Protein AF-A0A7S2E0B5-F1 (afdb_monomer)

Foldseek 3Di:
DDDDDDDPPPPVVVVVVLVVLVVVLVPDDPPDDDDDDDDDDDDDDDDDDDDDDDDPDPDPVVLVVLQVLLVVLVVVLVVVLVVCVVVVPAQLPDDPVVLVVNVVSVVSNLVRPAAPDWLLGCVQLQEQWKWKFSYKSDNSVQVSDPVQWTWMWGHHNDAQKIWTKTAGDPPPQQWGIKTFIWGWDADNDPPQRNKIKTAGAFIATGGNNDGRHGDVVCPVSHRDIDIWRFRHDDSFKTKTWDAGPVRDIMIIIIGIDDPVVPPPVD

Sequence (266 aa):
MYNHRHNHHHHHRSFLRSLLSISLSIYLPMITIQTASSFTLPAAPPPIPTLLHASKKPSSSSQTSKIQKGQFELQELRAQLQTMKTKSISSRYLSPEKRTELSTYLANLVSQFPSPISPGKIGPYIKGHSWRLAFSTEEATLGDLPAEATVWVRVEEEGDGLDYVLKFSKKVWGLQELVAKCTYMLDTGPVNPGLVTFLYQNIKTNMFGLKNLPVGFFGLLKNRANYIETIWFDGQLWIDRGYNLEGVEYYNVYWMEEENDVDWRK

Solvent-accessible surface area (backbone atoms only — not comparable to full-atom values): 15492 Å² total; per-residue (Å²): 138,82,87,82,82,81,86,78,74,68,64,68,60,54,52,54,51,52,53,48,47,45,60,54,70,67,63,72,77,88,79,78,84,79,80,84,78,89,82,85,81,81,86,80,83,85,89,81,90,79,80,91,80,79,94,70,74,84,71,73,66,67,60,56,53,38,49,53,50,20,52,50,29,50,50,52,47,48,54,52,53,51,49,28,58,78,68,70,51,57,60,83,78,49,51,72,67,58,49,51,51,53,47,49,30,49,53,47,23,68,75,53,31,78,42,83,39,54,43,44,61,43,66,82,65,46,40,60,35,33,31,34,61,59,40,56,69,45,62,62,85,51,66,68,48,62,94,59,53,43,50,34,39,35,31,36,68,66,84,48,41,30,34,48,30,43,35,39,43,88,82,50,85,49,41,44,34,40,36,35,38,24,40,50,47,73,35,60,50,94,84,54,42,13,32,34,39,36,35,31,66,47,47,31,29,28,43,77,88,45,69,72,42,74,49,78,86,50,62,80,48,42,76,40,74,47,77,40,37,36,71,36,30,69,79,49,47,40,31,35,42,47,62,51,100,85,64,50,77,34,41,41,33,28,36,62,46,66,81,84,78,69,72,74,85,112

Nearest PDB structures (foldseek):
  4bqu-assembly2_B  TM=5.203E-01  e=1.081E-03  Rhipicephalus appendiculatus
  5kev-assembly1_B  TM=5.163E-01  e=2.382E-02  Vibrio parahaemolyticus RIMD 2210633
  9izl-assembly2_B  TM=2.008E-01  e=7.840E-01  Homo sapiens

Radius of gyration: 23.81 Å; Cα contacts (8 Å, |Δi|>4): 396; chains: 1; bounding box: 58×76×70 Å

Organism: NCBI:txid374047

pLDDT: mean 76.22, std 22.49, range [29.41, 97.62]

Secondary structure (DSSP, 8-state):
---------SHHHHHHHHHHHHHHHT----------PPPPPPPPPPPPP----------THHHHHHHHHHHHHHHHHHHHHHHHHHTT--GGGS-HHHHHHHHHHHHHHHHHS--SS-GGG-HHHHTT-EEEEEEES-SHHHHTS-TT-EEEEEE-SSTTEEEEEEE--TTSTTEEEEEEEEEEEE--SSSSTTEEEEEEEEEEEEETTEEEEE-GGGGGGTT-EEEEEEEEE-SSEEEEEEE-TT--EEEEEEEEE-GGG--TT-

Structure (mmCIF, N/CA/C/O backbone):
data_AF-A0A7S2E0B5-F1
#
_entry.id   AF-A0A7S2E0B5-F1
#
loop_
_atom_site.group_PDB
_atom_site.id
_atom_site.type_symbol
_atom_site.label_atom_id
_atom_site.label_alt_id
_atom_site.label_comp_id
_atom_site.label_asym_id
_atom_site.label_entity_id
_atom_site.label_seq_id
_atom_site.pdbx_PDB_ins_code
_atom_site.Cartn_x
_atom_site.Cartn_y
_atom_site.Cartn_z
_atom_site.occupancy
_atom_site.B_iso_or_equiv
_atom_site.auth_seq_id
_atom_site.auth_comp_id
_atom_site.auth_asym_id
_atom_site.auth_atom_id
_atom_site.pdbx_PDB_model_num
ATOM 1 N N . MET A 1 1 ? -42.828 -29.823 -34.684 1.00 40.25 1 MET A N 1
ATOM 2 C CA . MET A 1 1 ? -41.357 -29.656 -34.660 1.00 40.25 1 MET A CA 1
ATOM 3 C C . MET A 1 1 ? -41.046 -28.180 -34.448 1.00 40.25 1 MET A C 1
ATOM 5 O O . MET A 1 1 ? -41.095 -27.420 -35.403 1.00 40.25 1 MET A O 1
ATOM 9 N N . TYR A 1 2 ? -40.820 -27.755 -33.201 1.00 35.34 2 TYR A N 1
ATOM 10 C CA . TYR A 1 2 ? -40.442 -26.374 -32.873 1.00 35.34 2 TYR A CA 1
ATOM 11 C C . TYR A 1 2 ? -38.950 -26.333 -32.539 1.00 35.34 2 TYR A C 1
ATOM 13 O O . TYR A 1 2 ? -38.501 -26.980 -31.598 1.00 35.34 2 TYR A O 1
ATOM 21 N N . ASN A 1 3 ? -38.190 -25.599 -33.350 1.00 36.72 3 ASN A N 1
ATOM 22 C CA . ASN A 1 3 ? -36.755 -25.401 -33.182 1.00 36.72 3 ASN A CA 1
ATOM 23 C C . ASN A 1 3 ? -36.511 -24.343 -32.096 1.00 36.72 3 ASN A C 1
ATOM 25 O O . ASN A 1 3 ? -36.830 -23.169 -32.283 1.00 36.72 3 ASN A O 1
ATOM 29 N N . HIS A 1 4 ? -35.937 -24.754 -30.968 1.00 36.72 4 HIS A N 1
ATOM 30 C CA . HIS A 1 4 ? -35.504 -23.862 -29.894 1.00 36.72 4 HIS A CA 1
ATOM 31 C C . HIS A 1 4 ? -34.029 -23.493 -30.122 1.00 36.72 4 HIS A C 1
ATOM 33 O O . HIS A 1 4 ? -33.126 -24.258 -29.792 1.00 36.72 4 HIS A O 1
ATOM 39 N N . ARG A 1 5 ? -33.764 -22.324 -30.722 1.00 38.50 5 ARG A N 1
ATOM 40 C CA . ARG A 1 5 ? -32.415 -21.733 -30.759 1.00 38.50 5 ARG A CA 1
ATOM 41 C C . ARG A 1 5 ? -32.200 -20.919 -29.485 1.00 38.50 5 ARG A C 1
ATOM 43 O O . ARG A 1 5 ? -32.844 -19.895 -29.284 1.00 38.50 5 ARG A O 1
ATOM 50 N N . HIS A 1 6 ? -31.309 -21.405 -28.626 1.00 40.91 6 HIS A N 1
ATOM 51 C CA . HIS A 1 6 ? -30.901 -20.746 -27.390 1.00 40.91 6 HIS A CA 1
ATOM 52 C C . HIS A 1 6 ? -30.020 -19.516 -27.647 1.00 40.91 6 HIS A C 1
ATOM 54 O O . HIS A 1 6 ? -29.073 -19.535 -28.432 1.00 40.91 6 HIS A O 1
ATOM 60 N N . ASN A 1 7 ? -30.359 -18.446 -26.931 1.00 41.97 7 ASN A N 1
ATOM 61 C CA . ASN A 1 7 ? -29.737 -17.131 -26.951 1.00 41.97 7 ASN A CA 1
ATOM 62 C C . ASN A 1 7 ? -28.467 -17.137 -26.073 1.00 41.97 7 ASN A C 1
ATOM 64 O O . ASN A 1 7 ? -28.537 -16.873 -24.877 1.00 41.97 7 ASN A O 1
ATOM 68 N N . HIS A 1 8 ? -27.293 -17.426 -26.644 1.00 42.69 8 HIS A N 1
ATOM 69 C CA . HIS A 1 8 ? -26.013 -17.400 -25.907 1.00 42.69 8 HIS A CA 1
ATOM 70 C C . HIS A 1 8 ? -25.261 -16.054 -25.967 1.00 42.69 8 HIS A C 1
ATOM 72 O O . HIS A 1 8 ? -24.165 -15.929 -25.423 1.00 42.69 8 HIS A O 1
ATOM 78 N N . HIS A 1 9 ? -25.831 -15.011 -26.577 1.00 43.50 9 HIS A N 1
ATOM 79 C CA . HIS A 1 9 ? -25.098 -13.763 -26.840 1.00 43.50 9 HIS A CA 1
ATOM 80 C C . HIS A 1 9 ? -25.151 -12.684 -25.745 1.00 43.50 9 HIS A C 1
ATOM 82 O O . HIS A 1 9 ? -24.468 -11.666 -25.875 1.00 43.50 9 HIS A O 1
ATOM 88 N N . HIS A 1 10 ? -25.880 -12.885 -24.642 1.00 39.00 10 HIS A N 1
ATOM 89 C CA . HIS A 1 10 ? -26.028 -11.833 -23.625 1.00 39.00 10 HIS A CA 1
ATOM 90 C C . HIS A 1 10 ? -24.913 -11.769 -22.564 1.00 39.00 10 HIS A C 1
ATOM 92 O O . HIS A 1 10 ? -24.645 -10.683 -22.050 1.00 39.00 10 HIS A O 1
ATOM 98 N N . HIS A 1 11 ? -24.180 -12.853 -22.286 1.00 41.38 11 HIS A N 1
ATOM 99 C CA . HIS A 1 11 ? -23.180 -12.855 -21.202 1.00 41.38 11 HIS A CA 1
ATOM 100 C C . HIS A 1 11 ? -21.833 -12.206 -21.575 1.00 41.38 11 HIS A C 1
ATOM 102 O O . HIS A 1 11 ? -21.199 -11.568 -20.736 1.00 41.38 11 HIS A O 1
ATOM 108 N N . HIS A 1 12 ? -21.428 -12.258 -22.847 1.00 36.03 12 HIS A N 1
ATOM 109 C CA . HIS A 1 12 ? -20.137 -11.714 -23.296 1.00 36.03 12 HIS A CA 1
ATOM 110 C C . HIS A 1 12 ? -20.085 -10.170 -23.282 1.00 36.03 12 HIS A C 1
ATOM 112 O O . HIS A 1 12 ? -19.020 -9.572 -23.123 1.00 36.03 12 HIS A O 1
ATOM 118 N N . ARG A 1 13 ? -21.239 -9.497 -23.417 1.00 35.09 13 ARG A N 1
ATOM 119 C CA . ARG A 1 13 ? -21.330 -8.023 -23.382 1.00 35.09 13 ARG A CA 1
ATOM 120 C C . ARG A 1 13 ? -21.254 -7.452 -21.962 1.00 35.09 13 ARG A C 1
ATOM 122 O O . ARG A 1 13 ? -20.764 -6.340 -21.792 1.00 35.09 13 ARG A O 1
ATOM 129 N N . SER A 1 14 ? -21.685 -8.211 -20.953 1.00 39.84 14 SER A N 1
ATOM 130 C CA . SER A 1 14 ? -21.567 -7.824 -19.538 1.00 39.84 14 SER A CA 1
ATOM 131 C C . SER A 1 14 ? -20.117 -7.892 -19.046 1.00 39.84 14 SER A C 1
ATOM 133 O O . SER A 1 14 ? -19.670 -7.020 -18.306 1.00 39.84 14 SER A O 1
ATOM 135 N N . PHE A 1 15 ? -19.363 -8.892 -19.510 1.00 39.38 15 PHE A N 1
ATOM 136 C CA . PHE A 1 15 ? -17.955 -9.101 -19.165 1.00 39.38 15 PHE A CA 1
ATOM 137 C C . PHE A 1 15 ? -17.048 -7.962 -19.656 1.00 39.38 15 PHE A C 1
ATOM 139 O O . PHE A 1 15 ? -16.265 -7.413 -18.883 1.00 39.38 15 PHE A O 1
ATOM 146 N N . LEU A 1 16 ? -17.217 -7.533 -20.913 1.00 37.78 16 LEU A N 1
ATOM 147 C CA . LEU A 1 16 ? -16.468 -6.395 -21.456 1.00 37.78 16 LEU A CA 1
ATOM 148 C C . LEU A 1 16 ? -16.802 -5.088 -20.732 1.00 37.78 16 LEU A C 1
ATOM 150 O O . LEU A 1 16 ? -15.906 -4.282 -20.528 1.00 37.78 16 LEU A O 1
ATOM 154 N N . ARG A 1 17 ? -18.052 -4.893 -20.288 1.00 37.12 17 ARG A N 1
ATOM 155 C CA . ARG A 1 17 ? -18.446 -3.716 -19.497 1.00 37.12 17 ARG A CA 1
ATOM 156 C C . ARG A 1 17 ? -17.826 -3.704 -18.099 1.00 37.12 17 ARG A C 1
ATOM 158 O O . ARG A 1 17 ? -17.415 -2.643 -17.655 1.00 37.12 17 ARG A O 1
ATOM 165 N N . SER A 1 18 ? -17.707 -4.855 -17.435 1.00 38.31 18 SER A N 1
ATOM 166 C CA . SER A 1 18 ? -17.051 -4.951 -16.122 1.00 38.31 18 SER A CA 1
ATOM 167 C C . SER A 1 18 ? -15.535 -4.737 -16.218 1.00 38.31 18 SER A C 1
ATOM 169 O O . SER A 1 18 ? -14.982 -3.986 -15.423 1.00 38.31 18 SER A O 1
ATOM 171 N N . LEU A 1 19 ? -14.872 -5.286 -17.244 1.00 36.59 19 LEU A N 1
ATOM 1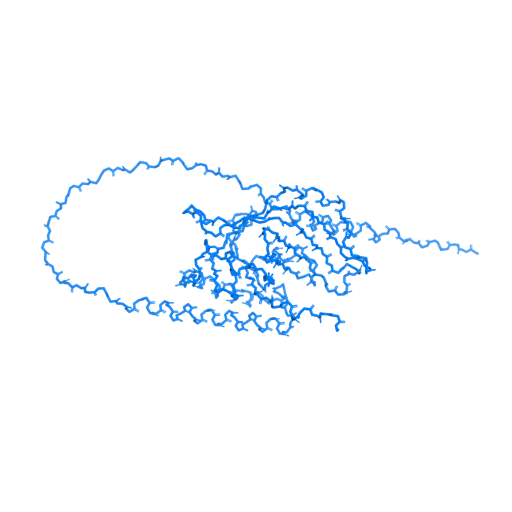72 C CA . LEU A 1 19 ? -13.452 -5.007 -17.502 1.00 36.59 19 LEU A CA 1
ATOM 173 C C . LEU A 1 19 ? -13.204 -3.556 -17.939 1.00 36.59 19 LEU A C 1
ATOM 175 O O . LEU A 1 19 ? -12.227 -2.961 -17.501 1.00 36.59 19 LEU A O 1
ATOM 179 N N . LEU A 1 20 ? -14.098 -2.966 -18.742 1.00 36.38 20 LEU A N 1
ATOM 180 C CA . LEU A 1 20 ? -14.063 -1.538 -19.076 1.00 36.38 20 LEU A CA 1
ATOM 181 C C . LEU A 1 20 ? -14.294 -0.660 -17.846 1.00 36.38 20 LEU A C 1
ATOM 183 O O . LEU A 1 20 ? -13.651 0.374 -17.752 1.00 36.38 20 LEU A O 1
ATOM 187 N N . SER A 1 21 ? -15.145 -1.071 -16.901 1.00 34.66 21 SER A N 1
ATOM 188 C CA . SER A 1 21 ? -15.325 -0.377 -15.619 1.00 34.66 21 SER A CA 1
ATOM 189 C C . SER A 1 21 ? -14.057 -0.444 -14.772 1.00 34.66 21 SER A C 1
ATOM 191 O O . SER A 1 21 ? -13.637 0.578 -14.260 1.00 34.66 21 SER A O 1
ATOM 193 N N . ILE A 1 22 ? -13.382 -1.598 -14.704 1.00 38.03 22 ILE A N 1
ATOM 194 C CA . ILE A 1 22 ? -12.093 -1.728 -14.001 1.00 38.03 22 ILE A CA 1
ATOM 195 C C . ILE A 1 22 ? -11.003 -0.892 -14.701 1.00 38.03 22 ILE A C 1
ATOM 197 O O . ILE A 1 22 ? -10.204 -0.247 -14.033 1.00 38.03 22 ILE A O 1
ATOM 201 N N . SER A 1 23 ? -10.983 -0.827 -16.040 1.00 33.53 23 SER A N 1
ATOM 202 C CA . SER A 1 23 ? -10.084 0.074 -16.782 1.00 33.53 23 SER A CA 1
ATOM 203 C C . SER A 1 23 ? -10.444 1.561 -16.638 1.00 33.53 23 SER A C 1
ATOM 205 O O . SER A 1 23 ? -9.537 2.389 -16.696 1.00 33.53 23 SER A O 1
ATOM 207 N N . LEU A 1 24 ? -11.724 1.914 -16.455 1.00 32.16 24 LEU A N 1
ATOM 208 C CA . LEU A 1 24 ? -12.175 3.287 -16.193 1.00 32.16 24 LEU A CA 1
ATOM 209 C C . LEU A 1 24 ? -11.959 3.705 -14.733 1.00 32.16 24 LEU A C 1
ATOM 211 O O . LEU A 1 24 ? -11.687 4.869 -14.497 1.00 32.16 24 LEU A O 1
ATOM 215 N N . SER A 1 25 ? -12.002 2.794 -13.765 1.00 36.66 25 SER A N 1
ATOM 216 C CA . SER A 1 25 ? -11.693 3.100 -12.359 1.00 36.66 25 SER A CA 1
ATOM 217 C C . SER A 1 25 ? -10.188 3.227 -12.092 1.00 36.66 25 SER A C 1
ATOM 219 O O . SER A 1 25 ? -9.780 3.845 -11.118 1.00 36.66 25 SER A O 1
ATOM 221 N N . ILE A 1 26 ? -9.338 2.715 -12.995 1.00 37.84 26 ILE A N 1
ATOM 222 C CA . ILE A 1 26 ? -7.887 2.994 -13.008 1.00 37.84 26 ILE A CA 1
ATOM 223 C C . ILE A 1 26 ? -7.578 4.354 -13.687 1.00 37.84 26 ILE A C 1
ATOM 225 O O . ILE A 1 26 ? -6.427 4.795 -13.710 1.00 37.84 26 ILE A O 1
ATOM 229 N N . TYR A 1 27 ? -8.581 5.085 -14.202 1.00 32.62 27 TYR A N 1
ATOM 230 C CA . TYR A 1 27 ? -8.420 6.515 -14.498 1.00 32.62 27 TYR A CA 1
ATOM 231 C C . TYR A 1 27 ? -8.422 7.322 -13.188 1.00 32.62 27 TYR A C 1
ATOM 233 O O . TYR A 1 27 ? -9.418 7.922 -12.799 1.00 32.62 27 TYR A O 1
ATOM 241 N N . LEU A 1 28 ? -7.265 7.362 -12.531 1.00 37.84 28 LEU A N 1
ATOM 242 C CA . LEU A 1 28 ? -6.902 8.419 -11.585 1.00 37.84 28 LEU A CA 1
ATOM 243 C C . LEU A 1 28 ? -6.310 9.629 -12.348 1.00 37.84 28 LEU A C 1
ATOM 245 O O . LEU A 1 28 ? -5.912 9.503 -13.514 1.00 37.84 28 LEU A O 1
ATOM 249 N N . PRO A 1 29 ? -6.347 10.825 -11.740 1.00 37.34 29 PRO A N 1
ATOM 250 C CA . PRO A 1 29 ? -6.631 12.092 -12.385 1.00 37.34 29 PRO A CA 1
ATOM 251 C C . PRO A 1 29 ? -5.355 12.844 -12.765 1.00 37.34 29 PRO A C 1
ATOM 253 O O . PRO A 1 29 ? -4.283 12.651 -12.194 1.00 37.34 29 PRO A O 1
ATOM 256 N N . MET A 1 30 ? -5.491 13.769 -13.715 1.00 29.41 30 MET A N 1
ATOM 257 C CA . MET A 1 30 ? -4.523 14.847 -13.898 1.00 29.41 30 MET A CA 1
ATOM 258 C C . MET A 1 30 ? -4.432 15.672 -12.608 1.00 29.41 30 MET A C 1
ATOM 260 O O . MET A 1 30 ? -5.313 16.484 -12.328 1.00 29.41 30 MET A O 1
ATOM 264 N N . ILE A 1 31 ? -3.346 15.514 -11.853 1.00 34.75 31 ILE A N 1
ATOM 265 C CA . ILE A 1 31 ? -2.951 16.506 -10.853 1.00 34.75 31 ILE A CA 1
ATOM 266 C C . ILE A 1 31 ? -2.300 17.661 -11.614 1.00 34.75 31 ILE A C 1
ATOM 268 O O . ILE A 1 31 ? -1.196 17.548 -12.146 1.00 34.75 31 ILE A O 1
ATOM 272 N N . THR A 1 32 ? -3.021 18.776 -11.693 1.00 31.17 32 THR A N 1
ATOM 273 C CA . THR A 1 32 ? -2.471 20.046 -12.167 1.00 31.17 32 THR A CA 1
ATOM 274 C C . THR A 1 32 ? -1.661 20.645 -11.021 1.00 31.17 32 THR A C 1
ATOM 276 O O . THR A 1 32 ? -2.226 21.034 -10.003 1.00 31.17 32 THR A O 1
ATOM 279 N N . ILE A 1 33 ? -0.335 20.693 -11.161 1.00 32.97 33 ILE A N 1
ATOM 280 C CA . ILE A 1 33 ? 0.549 21.342 -10.186 1.00 32.97 33 ILE A CA 1
ATOM 281 C C . ILE A 1 33 ? 0.335 22.856 -10.297 1.00 32.97 33 ILE A C 1
ATOM 283 O O . ILE A 1 33 ? 0.728 23.482 -11.281 1.00 32.97 33 ILE A O 1
ATOM 287 N N . GLN A 1 34 ? -0.313 23.446 -9.295 1.00 29.88 34 GLN A N 1
ATOM 288 C CA . GLN A 1 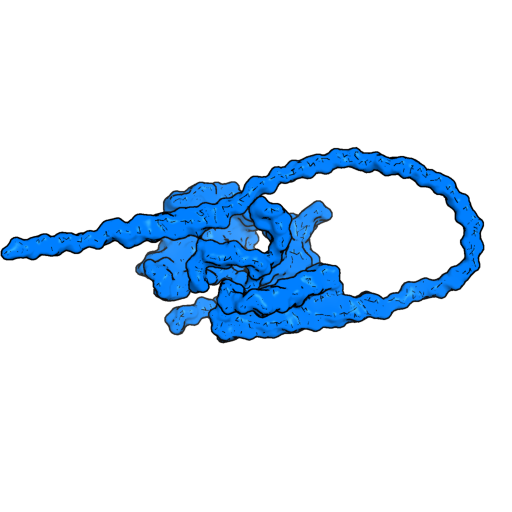34 ? -0.492 24.890 -9.184 1.00 29.88 34 GLN A CA 1
ATOM 289 C C . GLN A 1 34 ? 0.813 25.507 -8.656 1.00 29.88 34 GLN A C 1
ATOM 291 O O . GLN A 1 34 ? 1.258 25.213 -7.549 1.00 29.88 34 GLN A O 1
ATOM 296 N N . THR A 1 35 ? 1.462 26.337 -9.471 1.00 34.41 35 THR A N 1
ATOM 297 C CA . THR A 1 35 ? 2.687 27.060 -9.109 1.00 34.41 35 THR A CA 1
ATOM 298 C C . THR A 1 35 ? 2.396 28.098 -8.026 1.00 34.41 35 THR A C 1
ATOM 300 O O . THR A 1 35 ? 1.545 28.967 -8.217 1.00 34.41 35 THR A O 1
ATOM 303 N N . ALA A 1 36 ? 3.112 28.022 -6.903 1.00 32.59 36 ALA A N 1
ATOM 304 C CA . ALA A 1 36 ? 3.000 28.964 -5.797 1.00 32.59 36 ALA A CA 1
ATOM 305 C C . ALA A 1 36 ? 3.552 30.349 -6.182 1.00 32.59 36 ALA A C 1
ATOM 307 O O . ALA A 1 36 ? 4.747 30.513 -6.431 1.00 32.59 36 ALA A O 1
ATOM 308 N N . SER A 1 37 ? 2.674 31.349 -6.201 1.00 33.72 37 SER A N 1
ATOM 309 C CA . SER A 1 37 ? 3.035 32.764 -6.276 1.00 33.72 37 SER A CA 1
ATOM 310 C C . SER A 1 37 ? 3.516 33.249 -4.906 1.00 33.72 37 SER A C 1
ATOM 312 O O . SER A 1 37 ? 2.879 33.015 -3.882 1.00 33.72 37 SER A O 1
ATOM 314 N N . SER A 1 38 ? 4.646 33.943 -4.911 1.00 37.09 38 SER A N 1
ATOM 315 C CA . SER A 1 38 ? 5.340 34.565 -3.781 1.00 37.09 38 SER A CA 1
ATOM 316 C C . SER A 1 38 ? 4.447 35.447 -2.897 1.00 37.09 38 SER A C 1
ATOM 318 O O . SER A 1 38 ? 3.858 36.417 -3.372 1.00 37.09 38 SER A O 1
ATOM 320 N N . PHE A 1 39 ? 4.414 35.139 -1.597 1.00 32.44 39 PHE A N 1
ATOM 321 C CA . PHE A 1 39 ? 3.778 35.942 -0.551 1.00 32.44 39 PHE A CA 1
ATOM 322 C C . PHE A 1 39 ? 4.846 36.784 0.165 1.00 32.44 39 PHE A C 1
ATOM 324 O O . PHE A 1 39 ? 5.777 36.241 0.759 1.00 32.44 39 PHE A O 1
ATOM 331 N N . THR A 1 40 ? 4.730 38.110 0.097 1.00 38.53 40 THR A N 1
ATOM 332 C CA . THR A 1 40 ? 5.646 39.057 0.752 1.00 38.53 40 THR A CA 1
ATOM 333 C C . THR A 1 40 ? 5.087 39.433 2.126 1.00 38.53 40 THR A C 1
ATOM 335 O O . THR A 1 40 ? 3.990 39.980 2.216 1.00 38.53 40 THR A O 1
ATOM 338 N N . LEU A 1 41 ? 5.826 39.145 3.201 1.00 37.84 41 LEU A N 1
ATOM 339 C CA . LEU A 1 41 ? 5.468 39.539 4.570 1.00 37.84 41 LEU A CA 1
ATOM 340 C C . LEU A 1 41 ? 5.858 41.007 4.846 1.00 37.84 41 LEU A C 1
ATOM 342 O O . LEU A 1 41 ? 6.956 41.415 4.459 1.00 37.84 41 LEU A O 1
ATOM 346 N N . PRO A 1 42 ? 5.023 41.800 5.545 1.00 41.94 42 PRO A N 1
ATOM 347 C CA . PRO A 1 42 ? 5.407 43.128 6.011 1.00 41.94 42 PRO A CA 1
ATOM 348 C C . PRO A 1 42 ? 6.344 43.065 7.230 1.00 41.94 42 PRO A C 1
ATOM 350 O O . PRO A 1 42 ? 6.267 42.162 8.063 1.00 41.94 42 PRO A O 1
ATOM 353 N N . ALA A 1 43 ? 7.236 44.055 7.308 1.00 42.88 43 ALA A N 1
ATOM 354 C CA . ALA A 1 43 ? 8.299 44.183 8.301 1.00 42.88 43 ALA A CA 1
ATOM 355 C C . ALA A 1 43 ? 7.782 44.329 9.747 1.00 42.88 43 ALA A C 1
ATOM 357 O O . ALA A 1 43 ? 6.812 45.039 10.012 1.00 42.88 43 ALA A O 1
ATOM 358 N N . ALA A 1 44 ? 8.476 43.673 10.681 1.00 49.72 44 ALA A N 1
ATOM 359 C CA . ALA A 1 44 ? 8.177 43.683 12.110 1.00 49.72 44 ALA A CA 1
ATOM 360 C C . ALA A 1 44 ? 8.676 44.967 12.819 1.00 49.72 44 ALA A C 1
ATOM 362 O O . ALA A 1 44 ? 9.742 45.479 12.464 1.00 49.72 44 ALA A O 1
ATOM 363 N N . PRO A 1 45 ? 7.958 45.469 13.844 1.00 58.31 45 PRO A N 1
ATOM 364 C CA . PRO A 1 45 ? 8.415 46.574 14.689 1.00 58.31 45 PRO A CA 1
ATOM 365 C C . PRO A 1 45 ? 9.471 46.144 15.738 1.00 58.31 45 PRO A C 1
ATOM 367 O O . PRO A 1 45 ? 9.566 44.960 16.071 1.00 58.31 45 PRO A O 1
ATOM 370 N N . PRO A 1 46 ? 10.278 47.096 16.258 1.00 56.19 46 PRO A N 1
ATOM 371 C CA . PRO A 1 46 ? 11.467 46.826 17.075 1.00 56.19 46 PRO A CA 1
ATOM 372 C C . PRO A 1 46 ? 11.171 46.326 18.506 1.00 56.19 46 PRO A C 1
ATOM 374 O O . PRO A 1 46 ? 10.065 46.512 19.018 1.00 56.19 46 PRO A O 1
ATOM 377 N N . PRO A 1 47 ? 12.169 45.704 19.173 1.00 50.03 47 PRO A N 1
ATOM 378 C CA . PRO A 1 47 ? 11.977 44.979 20.426 1.00 50.03 47 PRO A CA 1
ATOM 379 C C . PRO A 1 47 ? 11.867 45.896 21.651 1.00 50.03 47 PRO A C 1
ATOM 381 O O . PRO A 1 47 ? 12.653 46.825 21.832 1.00 50.03 47 PRO A O 1
ATOM 384 N N . ILE A 1 48 ? 10.935 45.559 22.545 1.00 49.47 48 ILE A N 1
ATOM 385 C CA . ILE A 1 48 ? 10.830 46.111 23.902 1.00 49.47 48 ILE A CA 1
ATOM 386 C C . ILE A 1 48 ? 11.542 45.140 24.863 1.00 49.47 48 ILE A C 1
ATOM 388 O O . ILE A 1 48 ? 11.239 43.945 24.831 1.00 49.47 48 ILE A O 1
ATOM 392 N N . PRO A 1 49 ? 12.471 45.592 25.726 1.00 44.75 49 PRO A N 1
ATOM 393 C CA . PRO A 1 49 ? 13.125 44.723 26.693 1.00 44.75 49 PRO A CA 1
ATOM 394 C C . PRO A 1 49 ? 12.296 44.637 27.977 1.00 44.75 49 PRO A C 1
ATOM 396 O O . PRO A 1 49 ? 11.951 45.656 28.577 1.00 44.75 49 PRO A O 1
ATOM 399 N N . THR A 1 50 ? 12.010 43.428 28.464 1.00 39.25 50 THR A N 1
ATOM 400 C CA . THR A 1 50 ? 11.546 43.249 29.848 1.00 39.25 50 THR A CA 1
ATOM 401 C C . THR A 1 50 ? 12.059 41.940 30.453 1.00 39.25 50 THR A C 1
ATOM 403 O O . THR A 1 50 ? 11.629 40.850 30.103 1.00 39.25 50 THR A O 1
ATOM 406 N N . LEU A 1 51 ? 13.052 42.130 31.326 1.00 40.00 51 LEU A N 1
ATOM 407 C CA . LEU A 1 51 ? 13.410 41.435 32.569 1.00 40.00 51 LEU A CA 1
ATOM 408 C C . LEU A 1 51 ? 13.010 39.962 32.795 1.00 40.00 51 LEU A C 1
ATOM 410 O O . LEU A 1 51 ? 11.839 39.617 32.906 1.00 40.00 51 LEU A O 1
ATOM 414 N N . LEU A 1 52 ? 14.068 39.168 33.034 1.00 46.62 52 LEU A N 1
ATOM 415 C CA . LEU A 1 52 ? 14.219 38.109 34.045 1.00 46.62 52 LEU A CA 1
ATOM 416 C C . LEU A 1 52 ? 12.919 37.486 34.580 1.00 46.62 52 LEU A C 1
ATOM 418 O O . LEU A 1 52 ? 12.260 38.122 35.388 1.00 46.62 52 LEU A O 1
ATOM 422 N N . HIS A 1 53 ? 12.664 36.207 34.275 1.00 40.38 53 HIS A N 1
ATOM 423 C CA . HIS A 1 53 ? 12.109 35.224 35.219 1.00 40.38 53 HIS A CA 1
ATOM 424 C C . HIS A 1 53 ? 12.341 33.787 34.713 1.00 40.38 53 HIS A C 1
ATOM 426 O O . HIS A 1 53 ? 12.030 33.454 33.577 1.00 40.38 53 HIS A O 1
ATOM 432 N N . ALA A 1 54 ? 12.870 32.958 35.618 1.00 40.91 54 ALA A N 1
ATOM 433 C CA . ALA A 1 54 ? 12.801 31.497 35.678 1.00 40.91 54 ALA A CA 1
ATOM 434 C C . ALA A 1 54 ? 13.170 30.686 34.417 1.00 40.91 54 ALA A C 1
ATOM 436 O O . ALA A 1 54 ? 12.375 30.485 33.503 1.00 40.91 54 ALA A O 1
ATOM 437 N N . SER A 1 55 ? 14.353 30.063 34.470 1.00 48.41 55 SER A N 1
ATOM 438 C CA . SER A 1 55 ? 14.714 28.907 33.645 1.00 48.41 55 SER A CA 1
ATOM 439 C C . SER A 1 55 ? 13.719 27.764 33.888 1.00 48.41 55 SER A C 1
ATOM 441 O O . SER A 1 55 ? 13.865 26.956 34.807 1.00 48.41 55 SER A O 1
ATOM 443 N N . LYS A 1 56 ? 12.657 27.720 33.081 1.00 42.78 56 LYS A N 1
ATOM 444 C CA . LYS A 1 56 ? 11.738 26.589 33.001 1.00 42.78 56 LYS A CA 1
ATOM 445 C C . LYS A 1 56 ? 12.343 25.604 32.010 1.00 42.78 56 LYS A C 1
ATOM 447 O O . LYS A 1 56 ? 12.208 25.751 30.799 1.00 42.78 56 LYS A O 1
ATOM 452 N N . LYS A 1 57 ? 13.056 24.613 32.542 1.00 48.25 57 LYS A N 1
ATOM 453 C CA . LYS A 1 57 ? 13.497 23.427 31.798 1.00 48.25 57 LYS A CA 1
ATOM 454 C C . LYS A 1 57 ? 12.268 22.870 31.050 1.00 48.25 57 LYS A C 1
ATOM 456 O O . LYS A 1 57 ? 11.267 22.603 31.721 1.00 48.25 57 LYS A O 1
ATOM 461 N N . PRO A 1 58 ? 12.273 22.733 29.712 1.00 47.91 58 PRO A N 1
ATOM 462 C CA . PRO A 1 58 ? 11.129 22.170 29.006 1.00 47.91 58 PRO A CA 1
ATOM 463 C C . PRO A 1 58 ? 10.926 20.733 29.492 1.00 47.91 58 PRO A C 1
ATOM 465 O O . PRO A 1 58 ? 11.811 19.885 29.383 1.00 47.91 58 PRO A O 1
ATOM 468 N N . SER A 1 59 ? 9.780 20.488 30.121 1.00 45.72 59 SER A N 1
ATOM 469 C CA . SER A 1 59 ? 9.402 19.193 30.670 1.00 45.72 59 SER A CA 1
ATOM 470 C C . SER A 1 59 ? 9.226 18.185 29.535 1.00 45.72 59 SER A C 1
ATOM 472 O O . SER A 1 59 ? 8.297 18.297 28.737 1.00 45.72 59 SER A O 1
ATOM 474 N N . SER A 1 60 ? 10.085 17.170 29.508 1.00 55.78 60 SER A N 1
ATOM 475 C CA . SER A 1 60 ? 10.075 16.014 28.602 1.00 55.78 60 SER A CA 1
ATOM 476 C C . SER A 1 60 ? 8.837 15.104 28.723 1.00 55.78 60 SER A C 1
ATOM 478 O O . SER A 1 60 ? 8.780 14.058 28.084 1.00 55.78 60 SER A O 1
ATOM 480 N N . SER A 1 61 ? 7.828 15.476 29.516 1.00 57.19 61 SER A N 1
ATOM 481 C CA . SER A 1 61 ? 6.642 14.658 29.799 1.00 57.19 61 SER A CA 1
ATOM 482 C C . SER A 1 61 ? 5.637 14.577 28.642 1.00 57.19 61 SER A C 1
ATOM 484 O O . SER A 1 61 ? 4.876 13.616 28.568 1.00 57.19 61 SER A O 1
ATOM 486 N N . SER A 1 62 ? 5.625 15.547 27.720 1.00 61.47 62 SER A N 1
ATOM 487 C CA . SER A 1 62 ? 4.648 15.603 26.618 1.00 61.47 62 SER A CA 1
ATOM 488 C C . SER A 1 62 ? 5.001 14.718 25.419 1.00 61.47 62 SER A C 1
ATOM 490 O O . SER A 1 62 ? 4.120 14.343 24.648 1.00 61.47 62 SER A O 1
ATOM 492 N N . GLN A 1 63 ? 6.280 14.380 25.240 1.00 63.56 63 GLN A N 1
ATOM 493 C CA . GLN A 1 63 ? 6.735 13.551 24.124 1.00 63.56 63 GLN A CA 1
ATOM 494 C C . GLN A 1 63 ? 6.569 12.061 24.442 1.00 63.56 63 GLN A C 1
ATOM 496 O O . GLN A 1 63 ? 6.123 11.294 23.592 1.00 63.56 63 GLN A O 1
ATOM 501 N N . THR A 1 64 ? 6.832 11.661 25.689 1.00 71.50 64 THR A N 1
ATOM 502 C CA . THR A 1 64 ? 6.646 10.279 26.154 1.00 71.50 64 THR A CA 1
ATOM 503 C C . THR A 1 64 ? 5.184 9.835 26.082 1.00 71.50 64 THR A C 1
ATOM 505 O O . THR A 1 64 ? 4.915 8.715 25.657 1.00 71.50 64 THR A O 1
ATOM 508 N N . SER A 1 65 ? 4.230 10.709 26.420 1.00 74.44 65 SER A N 1
ATOM 509 C CA . SER A 1 65 ? 2.798 10.381 26.348 1.00 74.44 65 SER A CA 1
ATOM 510 C C . SER A 1 65 ? 2.294 10.217 24.909 1.00 74.44 65 SER A C 1
ATOM 512 O O . SER A 1 65 ? 1.517 9.304 24.637 1.00 74.44 65 SER A O 1
ATOM 514 N N . LYS A 1 66 ? 2.775 11.040 23.965 1.00 75.75 66 LYS A N 1
ATOM 515 C CA . LYS A 1 66 ? 2.471 10.889 22.530 1.00 75.75 66 LYS A CA 1
ATOM 516 C C . LYS A 1 66 ? 3.017 9.581 21.962 1.00 75.75 66 LYS A C 1
ATOM 518 O O . LYS A 1 66 ? 2.312 8.906 21.221 1.00 75.75 66 LYS A O 1
ATOM 523 N N . ILE A 1 67 ? 4.239 9.210 22.345 1.00 77.38 67 ILE A N 1
ATOM 524 C CA . ILE A 1 67 ? 4.869 7.949 21.930 1.00 77.38 67 ILE A CA 1
ATOM 525 C C . ILE A 1 67 ? 4.061 6.750 22.438 1.00 77.38 67 ILE A C 1
ATOM 527 O O . ILE A 1 67 ? 3.751 5.863 21.650 1.00 77.38 67 ILE A O 1
ATOM 531 N N . GLN A 1 68 ? 3.666 6.741 23.715 1.00 82.81 68 GLN A N 1
ATOM 532 C CA . GLN A 1 68 ? 2.858 5.655 24.286 1.00 82.81 68 GLN A CA 1
ATOM 533 C C . GLN A 1 68 ? 1.493 5.533 23.607 1.00 82.81 68 GLN A C 1
ATOM 535 O O . GLN A 1 68 ? 1.067 4.429 23.277 1.00 82.81 68 GLN A O 1
ATOM 540 N N . LYS A 1 69 ? 0.826 6.665 23.352 1.00 86.75 69 LYS A N 1
ATOM 541 C CA . LYS A 1 69 ? -0.445 6.660 22.629 1.00 86.75 69 LYS A CA 1
ATOM 542 C C . LYS A 1 69 ? -0.266 6.120 21.210 1.00 86.75 69 LYS A C 1
ATOM 544 O O . LYS A 1 69 ? -0.978 5.205 20.833 1.00 86.75 69 LYS A O 1
ATOM 549 N N . GLY A 1 70 ? 0.720 6.608 20.459 1.00 88.31 70 GLY A N 1
ATOM 550 C CA . GLY A 1 70 ? 1.013 6.118 19.108 1.00 88.31 70 GLY A CA 1
ATOM 551 C C . GLY A 1 70 ? 1.324 4.619 19.049 1.00 88.31 70 GLY A C 1
ATOM 552 O O . GLY A 1 70 ? 0.864 3.929 18.144 1.00 88.31 70 GLY A O 1
ATOM 553 N N . GLN A 1 71 ? 2.047 4.098 20.044 1.00 90.81 71 GLN A N 1
ATOM 554 C CA . GLN A 1 71 ? 2.311 2.663 20.179 1.00 90.81 71 GLN A CA 1
ATOM 555 C C . GLN A 1 71 ? 1.035 1.853 20.416 1.00 90.81 71 GLN A C 1
ATOM 557 O O . GLN A 1 71 ? 0.889 0.786 19.824 1.00 90.81 71 GLN A O 1
ATOM 562 N N . PHE A 1 72 ? 0.115 2.361 21.241 1.00 94.44 72 PHE A N 1
ATOM 563 C CA . PHE A 1 72 ? -1.191 1.738 21.439 1.00 94.44 72 PHE A CA 1
ATOM 564 C C . PHE A 1 72 ? -1.989 1.692 20.128 1.00 94.44 72 PHE A C 1
ATOM 566 O O . PHE A 1 72 ? -2.424 0.614 19.732 1.00 94.44 72 PHE A O 1
ATOM 573 N N . GLU A 1 73 ? -2.098 2.814 19.405 1.00 95.50 73 GLU A N 1
ATOM 574 C CA . GLU A 1 73 ? -2.834 2.845 18.128 1.00 95.50 73 GLU A CA 1
ATOM 575 C C . GLU A 1 73 ? -2.217 1.886 17.097 1.00 95.50 73 GLU A C 1
ATOM 577 O O . GLU A 1 73 ? -2.936 1.183 16.388 1.00 95.50 73 GLU A O 1
ATOM 582 N N . LEU A 1 74 ? -0.880 1.809 17.037 1.00 95.50 74 LEU A N 1
ATOM 583 C CA . LEU A 1 74 ? -0.170 0.860 16.177 1.00 95.50 74 LEU A CA 1
ATOM 584 C C . LEU A 1 74 ? -0.479 -0.593 16.557 1.00 95.50 74 LEU A C 1
ATOM 586 O O . LEU A 1 74 ? -0.693 -1.431 15.680 1.00 95.50 74 LEU A O 1
ATOM 590 N N . GLN A 1 75 ? -0.475 -0.905 17.854 1.00 96.44 75 GLN A N 1
A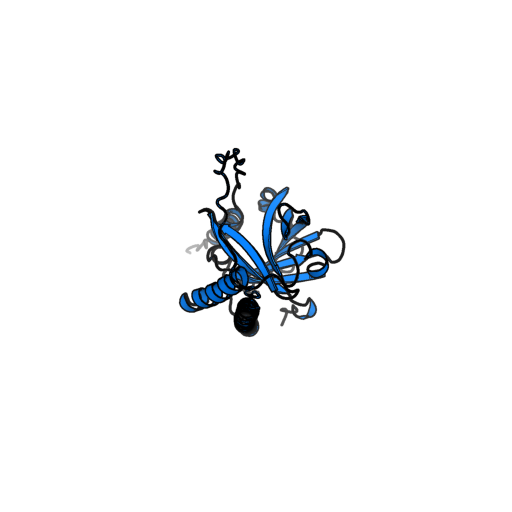TOM 591 C CA . GLN A 1 75 ? -0.761 -2.245 18.357 1.00 96.44 75 GLN A CA 1
ATOM 592 C C . GLN A 1 75 ? -2.197 -2.665 18.029 1.00 96.44 75 GLN A C 1
ATOM 594 O O . GLN A 1 75 ? -2.393 -3.768 17.513 1.00 96.44 75 GLN A O 1
ATOM 599 N N . GLU A 1 76 ? -3.176 -1.791 18.267 1.00 97.00 76 GLU A N 1
ATOM 600 C CA . GLU A 1 76 ? -4.582 -2.048 17.944 1.00 97.00 76 GLU A CA 1
ATOM 601 C C . GLU A 1 76 ? -4.786 -2.209 16.438 1.00 97.00 76 GLU A C 1
ATOM 603 O O . GLU A 1 76 ? -5.362 -3.206 15.994 1.00 97.00 76 GLU A O 1
ATOM 608 N N . LEU A 1 77 ? -4.231 -1.302 15.627 1.00 96.56 77 LEU A N 1
ATOM 609 C CA . LEU A 1 77 ? -4.304 -1.400 14.170 1.00 96.56 77 LEU A CA 1
ATOM 610 C C . LEU A 1 77 ? -3.746 -2.744 13.682 1.00 96.56 77 LEU A C 1
ATOM 612 O O . LEU A 1 77 ? -4.417 -3.460 12.938 1.00 96.56 77 LEU A O 1
ATOM 616 N N . ARG A 1 78 ? -2.557 -3.143 14.145 1.00 96.69 78 ARG A N 1
ATOM 617 C CA . ARG A 1 78 ? -1.951 -4.436 13.788 1.00 96.69 78 ARG A CA 1
ATOM 618 C C . ARG A 1 78 ? -2.808 -5.619 14.220 1.00 96.69 78 ARG A C 1
ATOM 620 O O . ARG A 1 78 ? -3.011 -6.532 13.422 1.00 96.69 78 ARG A O 1
ATOM 627 N N . ALA A 1 79 ? -3.329 -5.615 15.445 1.00 96.88 79 ALA A N 1
ATOM 628 C CA . ALA A 1 79 ? -4.167 -6.699 15.953 1.00 96.88 79 ALA A CA 1
ATOM 629 C C . ALA A 1 79 ? -5.437 -6.881 15.104 1.00 96.88 79 ALA A C 1
ATOM 631 O O . ALA A 1 79 ? -5.811 -8.008 14.756 1.00 96.88 79 ALA A O 1
ATOM 632 N N . GLN A 1 80 ? -6.072 -5.777 14.708 1.00 97.00 80 GLN A N 1
ATOM 633 C CA . GLN A 1 80 ? -7.260 -5.806 13.857 1.00 97.00 80 GLN A CA 1
ATOM 634 C C . GLN A 1 80 ? -6.932 -6.264 12.430 1.00 97.00 80 GLN A C 1
ATOM 636 O O . GLN A 1 80 ? -7.605 -7.157 11.910 1.00 97.00 80 GLN A O 1
ATOM 641 N N . LEU A 1 81 ? -5.870 -5.736 11.810 1.00 95.75 81 LEU A N 1
ATOM 642 C CA . LEU A 1 81 ? -5.441 -6.144 10.464 1.00 95.75 81 LEU A CA 1
ATOM 643 C C . LEU A 1 81 ? -5.026 -7.622 10.420 1.00 95.75 81 LEU A C 1
ATOM 645 O O . LEU A 1 81 ? -5.390 -8.342 9.487 1.00 95.75 81 LEU A O 1
ATOM 649 N N . GLN A 1 82 ? -4.346 -8.114 11.456 1.00 95.25 82 GLN A N 1
ATOM 650 C CA . GLN A 1 82 ? -3.990 -9.527 11.592 1.00 95.25 82 GLN A CA 1
ATOM 651 C C . GLN A 1 82 ? -5.228 -10.414 11.775 1.00 95.25 82 GLN A C 1
ATOM 653 O O . GLN A 1 82 ? -5.305 -11.512 11.212 1.00 95.25 82 GLN A O 1
ATOM 658 N N . THR A 1 83 ? -6.230 -9.936 12.517 1.00 95.06 83 THR A N 1
ATOM 659 C CA . THR A 1 83 ? -7.520 -10.626 12.658 1.00 95.06 83 THR A CA 1
ATOM 660 C C . THR A 1 83 ? -8.241 -10.702 11.316 1.00 95.06 83 THR A C 1
ATOM 662 O O . THR A 1 83 ? -8.736 -11.769 10.946 1.00 95.06 83 THR A O 1
ATOM 665 N N . MET A 1 84 ? -8.257 -9.605 10.554 1.00 92.81 84 MET A N 1
ATOM 666 C CA . MET A 1 84 ? -8.821 -9.568 9.203 1.00 92.81 84 MET A CA 1
ATOM 667 C C . MET A 1 84 ? -8.094 -10.533 8.264 1.00 92.81 84 MET A C 1
ATOM 669 O O . MET A 1 84 ? -8.758 -11.298 7.569 1.00 92.81 84 MET A O 1
ATOM 673 N N . LYS A 1 85 ? -6.752 -10.564 8.292 1.00 90.19 85 LYS A N 1
ATOM 674 C CA . LYS A 1 85 ? -5.931 -11.528 7.537 1.00 90.19 85 LYS A CA 1
ATOM 675 C C . LYS A 1 85 ? -6.327 -12.965 7.878 1.00 90.19 85 LYS A C 1
ATOM 677 O O . LYS A 1 85 ? -6.732 -13.716 6.996 1.00 90.19 85 LYS A O 1
ATOM 682 N N . THR A 1 86 ? -6.274 -13.325 9.160 1.00 91.06 86 THR A N 1
ATOM 683 C CA . THR A 1 86 ? -6.547 -14.690 9.647 1.00 91.06 86 THR A CA 1
ATOM 684 C C . THR A 1 86 ? -7.952 -15.162 9.280 1.00 91.06 86 THR A C 1
ATOM 686 O O . THR A 1 86 ? -8.145 -16.305 8.878 1.00 91.06 86 THR A O 1
ATOM 689 N N . LYS A 1 87 ? -8.946 -14.273 9.379 1.00 90.38 87 LYS A N 1
ATOM 690 C CA . LYS A 1 87 ? -10.343 -14.581 9.039 1.00 90.38 87 LYS A CA 1
ATOM 691 C C . LYS A 1 87 ? -10.673 -14.378 7.557 1.00 90.38 87 LYS A C 1
ATOM 693 O O . LYS A 1 87 ? -11.827 -14.556 7.180 1.00 90.38 87 LYS A O 1
ATOM 698 N N . SER A 1 88 ? -9.698 -14.002 6.726 1.00 86.56 88 SER A N 1
ATOM 699 C CA . SER A 1 88 ? -9.899 -13.660 5.309 1.00 86.56 88 SER A CA 1
ATOM 700 C C . SER A 1 88 ? -11.011 -12.622 5.083 1.00 86.56 88 SER A C 1
ATOM 702 O O . SER A 1 88 ? -11.776 -12.704 4.122 1.00 86.56 88 SER A O 1
ATOM 704 N N . ILE A 1 89 ? -11.120 -11.640 5.981 1.00 88.19 89 ILE A N 1
ATOM 705 C CA . ILE A 1 89 ? -12.099 -10.552 5.888 1.00 88.19 89 ILE A CA 1
ATOM 706 C C . ILE A 1 89 ? -11.510 -9.451 5.009 1.00 88.19 89 ILE A C 1
ATOM 708 O O . ILE A 1 89 ? -10.514 -8.823 5.367 1.00 88.19 89 ILE A O 1
ATOM 712 N N . SER A 1 90 ? -12.146 -9.197 3.865 1.00 86.19 90 SER A N 1
ATOM 713 C CA . SER A 1 90 ? -11.851 -8.014 3.055 1.00 86.19 90 SER A CA 1
ATOM 714 C C . SER A 1 90 ? -12.378 -6.759 3.746 1.00 86.19 90 SER A C 1
ATOM 716 O O . SER A 1 90 ? -13.485 -6.755 4.290 1.00 86.19 90 SER A O 1
ATOM 718 N N . SER A 1 91 ? -11.616 -5.669 3.677 1.00 88.12 91 SER A N 1
ATOM 719 C CA . SER A 1 91 ? -11.997 -4.360 4.218 1.00 88.12 91 SER A CA 1
ATOM 720 C C . SER A 1 91 ? -13.278 -3.786 3.599 1.00 88.12 91 SER A C 1
ATOM 722 O O . SER A 1 91 ? -13.912 -2.926 4.214 1.00 88.12 91 SER A O 1
ATOM 724 N N . ARG A 1 92 ? -13.714 -4.293 2.435 1.00 85.44 92 ARG A N 1
ATOM 725 C CA . ARG A 1 92 ? -15.026 -3.971 1.843 1.00 85.44 92 ARG A CA 1
ATOM 726 C C . ARG A 1 92 ? -16.202 -4.466 2.688 1.00 85.44 92 ARG A C 1
ATOM 728 O O . ARG A 1 92 ? -17.248 -3.836 2.694 1.00 85.44 92 ARG A O 1
ATOM 735 N N . TYR A 1 93 ? -16.047 -5.587 3.388 1.00 88.00 93 TYR A N 1
ATOM 736 C CA . TYR A 1 93 ? -17.126 -6.196 4.175 1.00 88.00 93 TYR A CA 1
ATOM 737 C C . TYR A 1 93 ? -17.135 -5.745 5.638 1.00 88.00 93 TYR A C 1
ATOM 739 O O . TYR A 1 93 ? -17.867 -6.305 6.453 1.00 88.00 93 TYR A O 1
ATOM 747 N N . LEU A 1 94 ? -16.299 -4.770 5.998 1.00 91.19 94 LEU A N 1
ATOM 748 C CA . LEU A 1 94 ? -16.329 -4.183 7.329 1.00 91.19 94 LEU A CA 1
ATOM 749 C C . LEU A 1 94 ? -17.589 -3.337 7.489 1.00 91.19 94 LEU A C 1
ATOM 751 O O . LEU A 1 94 ? -17.973 -2.610 6.574 1.00 91.19 94 LEU A O 1
ATOM 755 N N . SER A 1 95 ? -18.197 -3.395 8.673 1.00 93.50 95 SER A N 1
ATOM 756 C CA . SER A 1 95 ? -19.293 -2.489 8.995 1.00 93.50 95 SER A CA 1
ATOM 757 C C . SER A 1 95 ? -18.795 -1.033 9.020 1.00 93.50 95 SER A C 1
ATOM 759 O O . SER A 1 95 ? -17.602 -0.800 9.270 1.00 93.50 95 SER A O 1
ATOM 761 N N . PRO A 1 96 ? -19.672 -0.040 8.792 1.00 93.88 96 PRO A N 1
ATOM 762 C CA . PRO A 1 96 ? -19.298 1.373 8.850 1.00 93.88 96 PRO A CA 1
ATOM 763 C C . PRO A 1 96 ? -18.633 1.767 10.175 1.00 93.88 96 PRO A C 1
ATOM 765 O O . PRO A 1 96 ? -17.658 2.522 10.188 1.00 93.88 96 PRO A O 1
ATOM 768 N N . GLU A 1 97 ? -19.099 1.202 11.291 1.00 96.00 97 GLU A N 1
ATOM 769 C CA . GLU A 1 97 ? -18.533 1.432 12.623 1.00 96.00 97 GLU A CA 1
ATOM 770 C C . GLU A 1 97 ? -17.095 0.920 12.686 1.00 96.00 97 GLU A C 1
ATOM 772 O O . GLU A 1 97 ? -16.197 1.641 13.122 1.00 96.00 97 GLU A O 1
ATOM 777 N N . LYS A 1 98 ? -16.844 -0.295 12.178 1.00 95.50 98 LYS A N 1
ATOM 778 C CA . LYS A 1 98 ? -15.503 -0.883 12.209 1.00 95.50 98 LYS A CA 1
ATOM 779 C C . LYS A 1 98 ? -14.532 -0.172 11.272 1.00 95.50 98 LYS A C 1
ATOM 781 O O . LYS A 1 98 ? -13.362 -0.007 11.615 1.00 95.50 98 LYS A O 1
ATOM 786 N N . ARG A 1 99 ? -15.006 0.276 10.105 1.00 94.75 99 ARG A N 1
ATOM 787 C CA . ARG A 1 99 ? -14.218 1.130 9.200 1.00 94.75 99 ARG A CA 1
ATOM 788 C C . ARG A 1 99 ? -13.826 2.430 9.896 1.00 94.75 99 ARG A C 1
ATOM 790 O O . ARG A 1 99 ? -12.662 2.803 9.850 1.00 94.75 99 ARG A O 1
ATOM 797 N N . THR A 1 100 ? -14.770 3.073 10.581 1.00 95.81 100 THR A N 1
ATOM 798 C CA . THR A 1 100 ? -14.533 4.324 11.321 1.00 95.81 100 THR A CA 1
ATOM 799 C C . THR A 1 100 ? -13.511 4.132 12.441 1.00 95.81 100 THR A C 1
ATOM 801 O O . THR A 1 100 ? -12.606 4.951 12.601 1.00 95.81 100 THR A O 1
ATOM 804 N N . GLU A 1 101 ? -13.610 3.028 13.182 1.00 96.56 101 GLU A N 1
ATOM 805 C CA . GLU A 1 101 ? -12.659 2.659 14.235 1.00 96.56 101 GLU A CA 1
ATOM 806 C C . GLU A 1 101 ? -11.230 2.510 13.680 1.00 96.56 101 GLU A C 1
ATOM 808 O O . GLU A 1 101 ? -10.309 3.171 14.158 1.00 96.56 101 GLU A O 1
ATOM 813 N N . LEU A 1 102 ? -11.046 1.722 12.611 1.00 97.00 102 LEU A N 1
ATOM 814 C CA . LEU A 1 102 ? -9.739 1.539 11.963 1.00 97.00 102 LEU A CA 1
ATOM 815 C C . LEU A 1 102 ? -9.177 2.836 11.377 1.00 97.00 102 LEU A C 1
ATOM 817 O O . LEU A 1 102 ? -7.992 3.124 11.550 1.00 97.00 102 LEU A O 1
ATOM 821 N N . SER A 1 103 ? -10.018 3.634 10.718 1.00 96.31 103 SER A N 1
ATOM 822 C CA . SER A 1 103 ? -9.629 4.951 10.206 1.00 96.31 103 SER A CA 1
ATOM 823 C C . SER A 1 103 ? -9.170 5.880 11.331 1.00 96.31 103 SER A C 1
ATOM 825 O O . SER A 1 103 ? -8.226 6.642 11.145 1.00 96.31 103 SER A O 1
ATOM 827 N N . THR A 1 104 ? -9.788 5.789 12.513 1.00 96.00 104 THR A N 1
ATOM 828 C CA . THR A 1 104 ? -9.400 6.582 13.689 1.00 96.00 104 THR A CA 1
ATOM 829 C C . THR A 1 104 ? -8.026 6.167 14.210 1.00 96.00 104 THR A C 1
ATOM 831 O O . THR A 1 104 ? -7.183 7.034 14.448 1.00 96.00 104 THR A O 1
ATOM 834 N N . TYR A 1 105 ? -7.761 4.861 14.328 1.00 96.38 105 TYR A N 1
ATOM 835 C CA . TYR A 1 105 ? -6.431 4.359 14.691 1.00 96.38 105 TYR A CA 1
ATOM 836 C C . TYR A 1 105 ? -5.362 4.832 13.710 1.00 96.38 105 TYR A C 1
ATOM 838 O O . TYR A 1 105 ? -4.310 5.321 14.122 1.00 96.38 105 TYR A O 1
ATOM 846 N N . LEU A 1 106 ? -5.658 4.759 12.413 1.00 96.06 106 LEU A N 1
ATOM 847 C CA . LEU A 1 106 ? -4.744 5.175 11.357 1.00 96.06 106 LEU A CA 1
ATOM 848 C C . LEU A 1 106 ? -4.450 6.681 11.396 1.00 96.06 106 LEU A C 1
ATOM 850 O O . LEU A 1 106 ? -3.288 7.082 11.382 1.00 96.06 106 LEU A O 1
ATOM 854 N N . ALA A 1 107 ? -5.484 7.515 11.516 1.00 94.56 107 ALA A N 1
ATOM 855 C CA . ALA A 1 107 ? -5.331 8.964 11.619 1.00 94.56 107 ALA A CA 1
ATOM 856 C C . ALA A 1 107 ? -4.543 9.372 12.876 1.00 94.56 107 ALA A C 1
ATOM 858 O O . ALA A 1 107 ? -3.676 10.252 12.824 1.00 94.56 107 ALA A O 1
ATOM 859 N N . ASN A 1 108 ? -4.793 8.717 14.016 1.00 94.12 108 ASN A N 1
ATOM 860 C CA . ASN A 1 108 ? -4.036 8.968 15.241 1.00 94.12 108 ASN A CA 1
ATOM 861 C C . ASN A 1 108 ? -2.572 8.538 15.104 1.00 94.12 108 ASN A C 1
ATOM 863 O O . ASN A 1 108 ? -1.688 9.283 15.527 1.00 94.12 108 ASN A O 1
ATOM 867 N N . LEU A 1 109 ? -2.312 7.384 14.485 1.00 94.69 109 LEU A N 1
ATOM 868 C CA . LEU A 1 109 ? -0.963 6.887 14.227 1.00 94.69 109 LEU A CA 1
ATOM 869 C C . LEU A 1 109 ? -0.167 7.885 13.379 1.00 94.69 109 LEU A C 1
ATOM 871 O O . LEU A 1 109 ? 0.868 8.373 13.825 1.00 94.69 109 LEU A O 1
ATOM 875 N N . VAL A 1 110 ? -0.684 8.245 12.203 1.00 93.19 110 VAL A N 1
ATOM 876 C CA . VAL A 1 110 ? -0.009 9.142 11.249 1.00 93.19 110 VAL A CA 1
ATOM 877 C C . VAL A 1 110 ? 0.238 10.532 11.846 1.00 93.19 110 VAL A C 1
ATOM 879 O O . VAL A 1 110 ? 1.298 11.118 11.636 1.00 93.19 110 VAL A O 1
ATOM 882 N N . SER A 1 111 ? -0.713 11.070 12.618 1.00 91.06 111 SER A N 1
ATOM 883 C CA . SER A 1 111 ? -0.610 12.431 13.169 1.00 91.06 111 SER A CA 1
ATOM 884 C C . SER A 1 111 ? 0.289 12.552 14.404 1.00 91.06 111 SER A C 1
ATOM 886 O O . SER A 1 111 ? 0.835 13.627 14.665 1.00 91.06 111 SER A O 1
ATOM 888 N N . GLN A 1 112 ? 0.415 11.492 15.208 1.00 88.75 112 GLN A N 1
ATOM 889 C CA . GLN A 1 112 ? 1.055 11.564 16.531 1.00 88.75 112 GLN A CA 1
ATOM 890 C C . GLN A 1 112 ? 2.326 10.727 16.642 1.00 88.75 112 GLN A C 1
ATOM 892 O O . GLN A 1 112 ? 3.152 11.011 17.516 1.00 88.75 112 GLN A O 1
ATOM 897 N N . PHE A 1 113 ? 2.497 9.720 15.785 1.00 87.69 113 PHE A N 1
ATOM 898 C CA . PHE A 1 113 ? 3.598 8.774 15.860 1.00 87.69 113 PHE A CA 1
ATOM 899 C C . PHE A 1 113 ? 4.470 8.858 14.602 1.00 87.69 113 PHE A C 1
ATOM 901 O O . PHE A 1 113 ? 4.047 8.425 13.529 1.00 87.69 113 PHE A O 1
ATOM 908 N N . PRO A 1 114 ? 5.693 9.408 14.701 1.00 91.06 114 PRO A N 1
ATOM 909 C CA . PRO A 1 114 ? 6.557 9.535 13.539 1.00 91.06 114 PRO A CA 1
ATOM 910 C C . PRO A 1 114 ? 6.894 8.159 12.965 1.00 91.06 114 PRO A C 1
ATOM 912 O O . PRO A 1 114 ? 7.047 7.183 13.702 1.00 91.06 114 PRO A O 1
ATOM 915 N N . SER A 1 115 ? 7.043 8.109 11.644 1.00 93.88 115 SER A N 1
ATOM 916 C CA . SER A 1 115 ? 7.471 6.907 10.936 1.00 93.88 115 SER A CA 1
ATOM 917 C C . SER A 1 115 ? 8.818 6.405 11.481 1.00 93.88 115 SER A C 1
ATOM 919 O O . SER A 1 115 ? 9.788 7.173 11.452 1.00 93.88 115 SER A O 1
ATOM 921 N N . PRO A 1 116 ? 8.919 5.149 11.962 1.00 94.62 116 PRO A N 1
ATOM 922 C CA . PRO A 1 116 ? 10.180 4.587 12.450 1.00 94.62 116 PRO A CA 1
ATOM 923 C C . PRO A 1 116 ? 11.284 4.589 11.389 1.00 94.62 116 PRO A C 1
ATOM 925 O O . PRO A 1 116 ? 12.446 4.864 11.690 1.00 94.62 116 PRO A O 1
ATOM 928 N N . ILE A 1 117 ? 10.913 4.322 10.136 1.00 95.56 117 ILE A N 1
ATOM 929 C CA . ILE A 1 117 ? 11.787 4.449 8.973 1.00 95.56 117 ILE A CA 1
ATOM 930 C C . ILE A 1 117 ? 11.330 5.672 8.188 1.00 95.56 117 ILE A C 1
ATOM 932 O O . ILE A 1 117 ? 10.158 5.812 7.847 1.00 95.56 117 ILE A O 1
ATOM 936 N N . SER A 1 118 ? 12.258 6.578 7.891 1.00 94.56 118 SER A N 1
ATOM 937 C CA . SER A 1 118 ? 11.941 7.765 7.095 1.00 94.56 118 SER A CA 1
ATOM 938 C C . SER A 1 118 ? 11.394 7.358 5.716 1.00 94.56 118 SER A C 1
ATOM 940 O O . SER A 1 118 ? 12.020 6.515 5.067 1.00 94.56 118 SER A O 1
ATOM 942 N N . PRO A 1 119 ? 10.296 7.968 5.229 1.00 93.50 119 PRO A N 1
ATOM 943 C CA . PRO A 1 119 ? 9.715 7.634 3.928 1.00 93.50 119 PRO A CA 1
ATOM 944 C C . PRO A 1 119 ? 10.708 7.663 2.754 1.00 93.50 119 PRO A C 1
ATOM 946 O O . PRO A 1 119 ? 10.701 6.771 1.911 1.00 93.50 119 PRO A O 1
ATOM 949 N N . GLY A 1 120 ? 11.661 8.602 2.742 1.00 93.75 120 GLY A N 1
ATOM 950 C CA . GLY A 1 120 ? 12.719 8.664 1.721 1.00 93.75 120 GLY A CA 1
ATOM 951 C C . GLY A 1 120 ? 13.779 7.553 1.810 1.00 93.75 120 GLY A C 1
ATOM 952 O O . GLY A 1 120 ? 14.734 7.556 1.040 1.00 93.75 120 GLY A O 1
ATOM 953 N N . LYS A 1 121 ? 13.668 6.619 2.763 1.00 95.06 121 LYS A N 1
ATOM 954 C CA . LYS A 1 121 ? 14.628 5.527 3.007 1.00 95.06 121 LYS A CA 1
ATOM 955 C C . LYS A 1 121 ? 13.985 4.140 2.987 1.00 95.06 121 LYS A C 1
ATOM 957 O O . LYS A 1 121 ? 14.624 3.181 3.410 1.00 95.06 121 LYS A O 1
ATOM 962 N N . ILE A 1 122 ? 12.753 4.010 2.492 1.00 95.25 122 ILE A N 1
ATOM 963 C CA . ILE A 1 122 ? 12.047 2.719 2.465 1.00 95.25 122 ILE A CA 1
ATOM 964 C C . ILE A 1 122 ? 12.605 1.745 1.420 1.00 95.25 122 ILE A C 1
ATOM 966 O O . ILE A 1 122 ? 12.408 0.546 1.559 1.00 95.25 122 ILE A O 1
ATOM 970 N N . GLY A 1 123 ? 13.321 2.237 0.399 1.00 93.19 123 GLY A N 1
ATOM 971 C CA . GLY A 1 123 ? 13.780 1.453 -0.757 1.00 93.19 123 GLY A CA 1
ATOM 972 C C . GLY A 1 123 ? 14.391 0.086 -0.407 1.00 93.19 123 GLY A C 1
ATOM 973 O O . GLY A 1 123 ? 13.882 -0.922 -0.890 1.00 93.19 123 GLY A O 1
ATOM 974 N N . PRO A 1 124 ? 15.416 0.014 0.463 1.00 94.00 124 PRO A N 1
ATOM 975 C CA . PRO A 1 124 ? 16.018 -1.259 0.866 1.00 94.00 124 PRO A CA 1
ATOM 976 C C . PRO A 1 124 ? 15.070 -2.215 1.601 1.00 94.00 124 PRO A C 1
ATOM 978 O O . PRO A 1 124 ? 15.299 -3.414 1.581 1.00 94.00 124 PRO A O 1
ATOM 981 N N . TYR A 1 125 ? 14.028 -1.696 2.254 1.00 94.81 125 TYR A N 1
ATOM 982 C CA . TYR A 1 125 ? 13.083 -2.485 3.050 1.00 94.81 125 TYR A CA 1
ATOM 983 C C . TYR A 1 125 ? 11.893 -2.998 2.241 1.00 94.81 125 TYR A C 1
ATOM 985 O O . TYR A 1 125 ? 11.214 -3.920 2.679 1.00 94.81 125 TYR A O 1
ATOM 993 N N . ILE A 1 126 ? 11.592 -2.376 1.098 1.00 94.19 126 ILE A N 1
ATOM 994 C CA . ILE A 1 126 ? 10.493 -2.814 0.230 1.00 94.19 126 ILE A CA 1
ATOM 995 C C . ILE A 1 126 ? 10.951 -3.805 -0.840 1.00 94.19 126 ILE A C 1
ATOM 997 O O . ILE A 1 126 ? 10.129 -4.607 -1.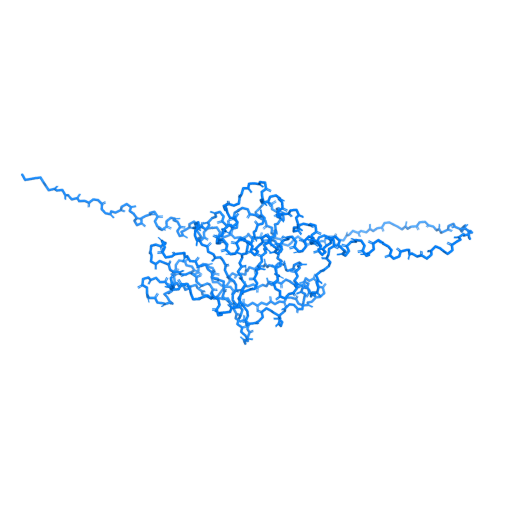279 1.00 94.19 126 ILE A O 1
ATOM 1001 N N . LYS A 1 127 ? 12.228 -3.757 -1.248 1.00 94.19 127 LYS A N 1
ATOM 1002 C CA . LYS A 1 127 ? 12.811 -4.635 -2.275 1.00 94.19 127 LYS A CA 1
ATOM 1003 C C . LYS A 1 127 ? 12.755 -6.102 -1.864 1.00 94.19 127 LYS A C 1
ATOM 1005 O O . LYS A 1 127 ? 13.000 -6.426 -0.709 1.00 94.19 127 LYS A O 1
ATOM 1010 N N . GLY A 1 128 ? 12.427 -6.972 -2.817 1.00 92.81 128 GLY A N 1
ATOM 1011 C CA . GLY A 1 128 ? 12.297 -8.414 -2.586 1.00 92.81 128 GLY A CA 1
ATOM 1012 C C . GLY A 1 128 ? 11.065 -8.822 -1.770 1.00 92.81 128 GLY A C 1
ATOM 1013 O O . GLY A 1 128 ? 10.900 -9.998 -1.461 1.00 92.81 128 GLY A O 1
ATOM 1014 N N . HIS A 1 129 ? 10.179 -7.881 -1.425 1.00 94.69 129 HIS A N 1
ATOM 1015 C CA . HIS A 1 129 ? 9.003 -8.152 -0.602 1.00 94.69 129 HIS A CA 1
ATOM 1016 C C . HIS A 1 129 ? 7.687 -7.965 -1.364 1.00 94.69 129 HIS A C 1
ATOM 1018 O O . HIS A 1 129 ? 7.570 -7.198 -2.327 1.00 94.69 129 HIS A O 1
ATOM 1024 N N . SER A 1 130 ? 6.663 -8.679 -0.893 1.00 95.12 130 SER A N 1
ATOM 1025 C CA . SER A 1 130 ? 5.285 -8.563 -1.362 1.00 95.12 130 SER A CA 1
ATOM 1026 C C . SER A 1 130 ? 4.429 -7.855 -0.319 1.00 95.12 130 SER A C 1
ATOM 1028 O O . SER A 1 130 ? 4.442 -8.199 0.857 1.00 95.12 130 SER A O 1
ATOM 1030 N N . TRP A 1 131 ? 3.644 -6.885 -0.763 1.00 95.50 131 TRP A N 1
ATOM 1031 C CA . TRP A 1 131 ? 2.854 -5.997 0.079 1.00 95.50 131 TRP A CA 1
ATOM 1032 C C . TRP A 1 131 ? 1.387 -6.130 -0.299 1.00 95.50 131 TRP A C 1
ATOM 1034 O O . TRP A 1 131 ? 0.980 -5.764 -1.402 1.00 95.50 131 TRP A O 1
ATOM 1044 N N . ARG A 1 132 ? 0.575 -6.682 0.598 1.00 94.38 132 ARG A N 1
ATOM 1045 C CA . ARG A 1 132 ? -0.862 -6.860 0.381 1.00 94.38 132 ARG A CA 1
ATOM 1046 C C . ARG A 1 132 ? -1.620 -5.667 0.931 1.00 94.38 132 ARG A C 1
ATOM 1048 O O . ARG A 1 132 ? -1.430 -5.310 2.089 1.00 94.38 132 ARG A O 1
ATOM 1055 N N . LEU A 1 133 ? -2.541 -5.111 0.151 1.00 94.06 133 LEU A N 1
ATOM 1056 C CA . LEU A 1 133 ? -3.469 -4.101 0.654 1.00 94.06 133 LEU A CA 1
ATOM 1057 C C . LEU A 1 133 ? -4.372 -4.729 1.724 1.00 94.06 133 LEU A C 1
ATOM 1059 O O . LEU A 1 133 ? -5.194 -5.601 1.430 1.00 94.06 133 LEU A O 1
ATOM 1063 N N . ALA A 1 134 ? -4.201 -4.304 2.971 1.00 94.75 134 ALA A N 1
ATOM 1064 C CA . ALA A 1 134 ? -4.947 -4.814 4.114 1.00 94.75 134 ALA A CA 1
ATOM 1065 C C . ALA A 1 134 ? -6.185 -3.955 4.407 1.00 94.75 134 ALA A C 1
ATOM 1067 O O . ALA A 1 134 ? -7.247 -4.486 4.736 1.00 94.75 134 ALA A O 1
ATOM 1068 N N . PHE A 1 135 ? -6.070 -2.635 4.250 1.00 95.44 135 PHE A N 1
ATOM 1069 C CA . PHE A 1 135 ? -7.148 -1.683 4.509 1.00 95.44 135 PHE A CA 1
ATOM 1070 C C . PHE A 1 135 ? -6.988 -0.416 3.660 1.00 95.44 135 PHE A C 1
ATOM 1072 O O . PHE A 1 135 ? -5.873 -0.039 3.315 1.00 95.44 135 PHE A O 1
ATOM 1079 N N . SER A 1 136 ? -8.105 0.232 3.327 1.00 94.38 136 SER A N 1
ATOM 1080 C CA . SER A 1 136 ? -8.138 1.559 2.707 1.00 94.38 136 SER A CA 1
ATOM 1081 C C . SER A 1 136 ? -9.284 2.352 3.323 1.00 94.38 136 SER A C 1
ATOM 1083 O O . SER A 1 136 ? -10.384 1.808 3.501 1.00 94.38 136 SER A O 1
ATOM 1085 N N . THR A 1 137 ? -9.027 3.613 3.670 1.00 94.00 137 THR A N 1
ATOM 1086 C CA . THR A 1 137 ? -10.068 4.511 4.195 1.00 94.00 137 THR A CA 1
ATOM 1087 C C . THR A 1 137 ? -11.060 4.909 3.104 1.00 94.00 137 THR A C 1
ATOM 1089 O O . THR A 1 137 ? -12.241 5.078 3.396 1.00 94.00 137 THR A O 1
ATOM 1092 N N . GLU A 1 138 ? -10.602 4.976 1.852 1.00 89.69 138 GLU A N 1
ATOM 1093 C CA . GLU A 1 138 ? -11.431 5.227 0.673 1.00 89.69 138 GLU A CA 1
ATOM 1094 C C . GLU A 1 138 ? -12.204 3.960 0.294 1.00 89.69 138 GLU A C 1
ATOM 1096 O O . GLU A 1 138 ? -11.649 2.860 0.198 1.00 89.69 138 GLU A O 1
ATOM 1101 N N . GLU A 1 139 ? -13.515 4.097 0.112 1.00 80.19 139 GLU A N 1
ATOM 1102 C CA . GLU A 1 139 ? -14.363 2.962 -0.243 1.00 80.19 139 GLU A CA 1
ATOM 1103 C C . GLU A 1 139 ? -14.154 2.579 -1.708 1.00 80.19 139 GLU A C 1
ATOM 1105 O O . GLU A 1 139 ? -14.045 1.387 -2.007 1.00 80.19 139 GLU A O 1
ATOM 1110 N N . ALA A 1 140 ? -13.994 3.566 -2.598 1.00 75.50 140 ALA A N 1
ATOM 1111 C CA . ALA A 1 140 ? -13.831 3.355 -4.037 1.00 75.50 140 ALA A CA 1
ATOM 1112 C C . ALA A 1 140 ? -12.598 2.506 -4.388 1.00 75.50 140 ALA A C 1
ATOM 1114 O O . ALA A 1 140 ? -12.687 1.640 -5.261 1.00 75.50 140 ALA A O 1
ATOM 1115 N N . THR A 1 141 ? -11.489 2.659 -3.645 1.00 71.94 141 THR A N 1
ATOM 1116 C CA . THR A 1 141 ? -10.243 1.881 -3.819 1.00 71.94 141 THR A CA 1
ATOM 1117 C C . THR A 1 141 ? -10.502 0.380 -3.884 1.00 71.94 141 THR A C 1
ATOM 1119 O O . THR A 1 141 ? -9.819 -0.358 -4.595 1.00 71.94 141 THR A O 1
ATOM 1122 N N . LEU A 1 142 ? -11.505 -0.087 -3.140 1.00 69.19 142 LEU A N 1
ATOM 1123 C CA . LEU A 1 142 ? -11.932 -1.473 -3.185 1.00 69.19 142 LEU A CA 1
ATOM 1124 C C . LEU A 1 142 ? -13.260 -1.637 -3.898 1.00 69.19 142 LEU A C 1
ATOM 1126 O O . LEU A 1 142 ? -13.400 -2.646 -4.567 1.00 69.19 142 LEU A O 1
ATOM 1130 N N . GLY A 1 143 ? -14.213 -0.717 -3.777 1.00 67.25 143 GLY A N 1
ATOM 1131 C CA . GLY A 1 143 ? -15.579 -0.839 -4.293 1.00 67.25 143 GLY A CA 1
ATOM 1132 C C . GLY A 1 143 ? -15.656 -1.194 -5.777 1.00 67.25 143 GLY A C 1
ATOM 1133 O O . GLY A 1 143 ? -16.474 -2.035 -6.154 1.00 67.25 143 GLY A O 1
ATOM 1134 N N . ASP A 1 144 ? -14.737 -0.660 -6.580 1.00 75.31 144 ASP A N 1
ATOM 1135 C CA . ASP A 1 144 ? -14.722 -0.834 -8.037 1.00 75.31 144 ASP A CA 1
ATOM 1136 C C . ASP A 1 144 ? -14.139 -2.174 -8.506 1.00 75.31 144 ASP A C 1
ATOM 1138 O O . ASP A 1 144 ? -14.300 -2.584 -9.660 1.00 75.31 144 ASP A O 1
ATOM 1142 N N . LEU A 1 145 ? -13.459 -2.892 -7.614 1.00 79.69 145 LEU A N 1
ATOM 1143 C CA . LEU A 1 145 ? -12.897 -4.202 -7.915 1.00 79.69 145 LEU A CA 1
ATOM 1144 C C . LEU A 1 145 ? -13.948 -5.304 -7.695 1.00 79.69 145 LEU A C 1
ATOM 1146 O O . LEU A 1 145 ? -14.877 -5.142 -6.900 1.00 79.69 145 LEU A O 1
ATOM 1150 N N . PRO A 1 146 ? -13.807 -6.491 -8.306 1.00 79.44 146 PRO A N 1
ATOM 1151 C CA . PRO A 1 146 ? -14.565 -7.671 -7.892 1.00 79.44 146 PRO A CA 1
ATOM 1152 C C . PRO A 1 146 ? -14.428 -7.924 -6.386 1.00 79.44 146 PRO A C 1
ATOM 1154 O O . PRO A 1 146 ? -13.391 -7.628 -5.795 1.00 79.44 146 PRO A O 1
ATOM 1157 N N . ALA A 1 147 ? -15.475 -8.445 -5.752 1.00 78.94 147 ALA A N 1
ATOM 1158 C CA . ALA A 1 147 ? -15.566 -8.502 -4.293 1.00 78.94 147 ALA A CA 1
ATOM 1159 C C . ALA A 1 147 ? -14.519 -9.427 -3.644 1.00 78.94 147 ALA A C 1
ATOM 1161 O O . ALA A 1 147 ? -14.172 -9.281 -2.473 1.00 78.94 147 ALA A O 1
ATOM 1162 N N . GLU A 1 148 ? -13.985 -10.359 -4.426 1.00 79.69 148 GLU A N 1
ATOM 1163 C CA . GLU A 1 148 ? -12.933 -11.298 -4.053 1.00 79.69 148 GLU A CA 1
ATOM 1164 C C . GLU A 1 148 ? -11.547 -10.892 -4.570 1.00 79.69 148 GLU A C 1
ATOM 1166 O O . GLU A 1 148 ? -10.611 -11.695 -4.513 1.00 79.69 148 GLU A O 1
ATOM 1171 N N . ALA A 1 149 ? -11.411 -9.686 -5.126 1.00 85.88 149 ALA A N 1
ATOM 1172 C CA . ALA A 1 149 ? -10.128 -9.168 -5.565 1.00 85.88 149 ALA A CA 1
ATOM 1173 C C . ALA A 1 149 ? -9.263 -8.786 -4.358 1.00 85.88 149 ALA A C 1
ATOM 1175 O O . ALA A 1 149 ? -9.725 -8.175 -3.397 1.00 85.88 149 ALA A O 1
ATOM 1176 N N . THR A 1 150 ? -7.983 -9.132 -4.424 1.00 88.75 150 THR A N 1
ATOM 1177 C CA . THR A 1 150 ? -6.958 -8.698 -3.476 1.00 88.75 150 THR A CA 1
ATOM 1178 C C . THR A 1 150 ? -5.876 -7.953 -4.238 1.00 88.75 150 THR A C 1
ATOM 1180 O O . THR A 1 150 ? -5.394 -8.443 -5.260 1.00 88.75 150 THR A O 1
ATOM 1183 N N . VAL A 1 151 ? -5.486 -6.790 -3.726 1.00 91.38 151 VAL A N 1
ATOM 1184 C CA . VAL A 1 151 ? -4.437 -5.951 -4.307 1.00 91.38 151 VAL A CA 1
ATOM 1185 C C . VAL A 1 151 ? -3.096 -6.291 -3.667 1.00 91.38 151 VAL A C 1
ATOM 1187 O O . VAL A 1 151 ? -2.998 -6.417 -2.443 1.00 91.38 151 VAL A O 1
ATOM 1190 N N . TRP A 1 152 ? -2.070 -6.421 -4.499 1.00 93.69 152 TRP A N 1
ATOM 1191 C CA . TRP A 1 152 ? -0.697 -6.675 -4.088 1.00 93.69 152 TRP A CA 1
ATOM 1192 C C . TRP A 1 152 ? 0.269 -5.767 -4.838 1.00 93.69 152 TRP A C 1
ATOM 1194 O O . TRP A 1 152 ? 0.075 -5.480 -6.017 1.00 93.69 152 TRP A O 1
ATOM 1204 N N . VAL A 1 153 ? 1.352 -5.405 -4.168 1.00 94.50 153 VAL A N 1
ATOM 1205 C CA . VAL A 1 153 ? 2.531 -4.770 -4.750 1.00 94.50 153 VAL A CA 1
ATOM 1206 C C . VAL A 1 153 ? 3.710 -5.699 -4.499 1.00 94.50 153 VAL A C 1
ATOM 1208 O O . VAL A 1 153 ? 4.027 -5.980 -3.348 1.00 94.50 153 VAL A O 1
ATOM 1211 N N . ARG A 1 154 ? 4.340 -6.221 -5.550 1.00 95.19 154 ARG A N 1
ATOM 1212 C CA . ARG A 1 154 ? 5.541 -7.064 -5.431 1.00 95.19 154 ARG A CA 1
ATOM 1213 C C . ARG A 1 154 ? 6.721 -6.288 -5.978 1.00 95.19 154 ARG A C 1
ATOM 1215 O O . ARG A 1 154 ? 6.685 -5.893 -7.139 1.00 95.19 154 ARG A O 1
ATOM 1222 N N . VAL A 1 155 ? 7.727 -6.046 -5.154 1.00 94.12 155 VAL A N 1
ATOM 1223 C CA . VAL A 1 155 ? 8.918 -5.299 -5.566 1.00 94.12 155 VAL A CA 1
ATOM 1224 C C . VAL A 1 155 ? 10.019 -6.299 -5.873 1.00 94.12 155 VAL A C 1
ATOM 1226 O O . VAL A 1 155 ? 10.290 -7.178 -5.054 1.00 94.12 155 VAL A O 1
ATOM 1229 N N . GLU A 1 156 ? 10.640 -6.188 -7.044 1.00 93.31 156 GLU A N 1
ATOM 1230 C CA . GLU A 1 156 ? 11.758 -7.059 -7.404 1.00 93.31 156 GLU A CA 1
ATOM 1231 C C . GLU A 1 156 ? 12.938 -6.832 -6.439 1.00 93.31 156 GLU A C 1
ATOM 1233 O O . GLU A 1 156 ? 13.133 -5.740 -5.899 1.00 93.31 156 GLU A O 1
ATOM 1238 N N . GLU A 1 157 ? 13.693 -7.894 -6.157 1.00 91.50 157 GLU A N 1
ATOM 1239 C CA . GLU A 1 157 ? 14.885 -7.819 -5.303 1.00 91.50 157 GLU A CA 1
ATOM 1240 C C . GLU A 1 157 ? 15.988 -6.994 -5.981 1.00 91.50 157 GLU A C 1
ATOM 1242 O O . GLU A 1 157 ? 16.599 -6.110 -5.375 1.00 91.50 157 GLU A O 1
ATOM 1247 N N . GLU A 1 158 ? 16.180 -7.234 -7.277 1.00 89.81 158 GLU A N 1
ATOM 1248 C CA . GLU A 1 158 ? 17.161 -6.554 -8.109 1.00 89.81 158 GLU A CA 1
ATOM 1249 C C . GLU A 1 158 ? 16.486 -5.588 -9.089 1.00 89.81 158 GLU A C 1
ATOM 1251 O O . GLU A 1 158 ? 15.417 -5.856 -9.634 1.00 89.81 158 GLU A O 1
ATOM 1256 N N . GLY A 1 159 ? 17.137 -4.449 -9.337 1.00 90.88 159 GLY A N 1
ATOM 1257 C CA . GLY A 1 159 ? 16.633 -3.419 -10.244 1.00 90.88 159 GLY A CA 1
ATOM 1258 C C . GLY A 1 159 ? 15.495 -2.576 -9.663 1.00 90.88 159 GLY A C 1
ATOM 1259 O O . GLY A 1 159 ? 15.400 -2.380 -8.446 1.00 90.88 159 GLY A O 1
ATOM 1260 N N . ASP A 1 160 ? 14.677 -2.052 -10.577 1.00 92.06 160 ASP A N 1
ATOM 1261 C CA . ASP A 1 160 ? 13.592 -1.096 -10.314 1.00 92.06 160 ASP A CA 1
ATOM 1262 C C . ASP A 1 160 ? 12.229 -1.668 -10.740 1.00 92.06 160 ASP A C 1
ATOM 1264 O O . ASP A 1 160 ? 11.289 -0.927 -11.039 1.00 92.06 160 ASP A O 1
ATOM 1268 N N . GLY A 1 161 ? 12.129 -2.994 -10.849 1.00 94.81 161 GLY A N 1
ATOM 1269 C CA . GLY A 1 161 ? 10.914 -3.681 -11.260 1.00 94.81 161 GLY A CA 1
ATOM 1270 C C . GLY A 1 161 ? 9.891 -3.783 -10.134 1.00 94.81 161 GLY A C 1
ATOM 1271 O O . GLY A 1 161 ? 10.222 -3.946 -8.957 1.00 94.81 161 GLY A O 1
ATOM 1272 N N . LEU A 1 162 ? 8.619 -3.674 -10.507 1.00 93.94 162 LEU A N 1
ATOM 1273 C CA . LEU A 1 162 ? 7.495 -3.795 -9.592 1.00 93.94 162 LEU A CA 1
ATOM 1274 C C . LEU A 1 162 ? 6.278 -4.379 -10.299 1.00 93.94 162 LEU A C 1
ATOM 1276 O O . LEU A 1 162 ? 5.923 -3.954 -11.395 1.00 93.94 162 LEU A O 1
ATOM 1280 N N . ASP A 1 163 ? 5.578 -5.285 -9.631 1.00 93.62 163 ASP A N 1
ATOM 1281 C CA . ASP A 1 163 ? 4.302 -5.814 -10.089 1.00 93.62 163 ASP A CA 1
ATOM 1282 C C . ASP A 1 163 ? 3.168 -5.280 -9.223 1.00 93.62 163 ASP A C 1
ATOM 1284 O O . ASP A 1 163 ? 3.085 -5.581 -8.031 1.00 93.62 163 ASP A O 1
ATOM 1288 N N . TYR A 1 164 ? 2.239 -4.555 -9.840 1.00 91.25 164 TYR A N 1
ATOM 1289 C CA . TYR A 1 164 ? 0.946 -4.267 -9.232 1.00 91.25 164 TYR A CA 1
ATOM 1290 C C . TYR A 1 164 ? -0.037 -5.365 -9.641 1.00 91.25 164 TYR A C 1
ATOM 1292 O O . TYR A 1 164 ? -0.382 -5.509 -10.817 1.00 91.25 164 TYR A O 1
ATOM 1300 N N . VAL A 1 165 ? -0.456 -6.188 -8.683 1.00 91.19 165 VAL A N 1
ATOM 1301 C CA . VAL A 1 165 ? -1.205 -7.420 -8.945 1.00 91.19 165 VAL A CA 1
ATOM 1302 C C . VAL A 1 165 ? -2.598 -7.345 -8.343 1.00 91.19 165 VAL A C 1
ATOM 1304 O O . VAL A 1 165 ? -2.768 -7.237 -7.130 1.00 91.19 165 VAL A O 1
ATOM 1307 N N . LEU A 1 166 ? -3.605 -7.497 -9.198 1.00 89.69 166 LEU A N 1
ATOM 1308 C CA . LEU A 1 166 ? -4.966 -7.814 -8.789 1.00 89.69 166 LEU A CA 1
ATOM 1309 C C . LEU A 1 166 ? -5.136 -9.322 -8.856 1.00 89.69 166 LEU A C 1
ATOM 1311 O O . LEU A 1 166 ? -5.122 -9.918 -9.933 1.00 89.69 166 LEU A O 1
ATOM 1315 N N . LYS A 1 167 ? -5.295 -9.946 -7.699 1.00 87.94 167 LYS A N 1
ATOM 1316 C CA . LYS A 1 167 ? -5.504 -11.383 -7.586 1.00 87.94 167 LYS A CA 1
ATOM 1317 C C . LYS A 1 167 ? -6.964 -11.666 -7.299 1.00 87.94 167 LYS A C 1
ATOM 1319 O O . LYS A 1 167 ? -7.546 -11.022 -6.434 1.00 87.94 167 LYS A O 1
ATOM 1324 N N . PHE A 1 168 ? -7.538 -12.648 -7.976 1.00 86.25 168 PHE A N 1
ATOM 1325 C CA . PHE A 1 168 ? -8.938 -13.019 -7.809 1.00 86.25 168 PHE A CA 1
ATOM 1326 C C . PHE A 1 168 ? -9.049 -14.389 -7.148 1.00 86.25 168 PHE A C 1
ATOM 1328 O O . PHE A 1 168 ? -8.215 -15.274 -7.359 1.00 86.25 168 PHE A O 1
ATOM 1335 N N . SER A 1 169 ? -10.096 -14.594 -6.348 1.00 78.12 169 SER A N 1
ATOM 1336 C CA . SER A 1 169 ? -10.415 -15.945 -5.881 1.00 78.12 169 SER A CA 1
ATOM 1337 C C . SER A 1 169 ? -10.805 -16.852 -7.057 1.00 78.12 169 SER A C 1
ATOM 1339 O O . SER A 1 169 ? -11.306 -16.383 -8.081 1.00 78.12 169 SER A O 1
ATOM 1341 N N . LYS A 1 170 ? -10.652 -18.177 -6.887 1.00 66.31 170 LYS A N 1
ATOM 1342 C CA . LYS A 1 170 ? -11.000 -19.210 -7.892 1.00 66.31 170 LYS A CA 1
ATOM 1343 C C . LYS A 1 170 ? -12.432 -19.072 -8.461 1.00 66.31 170 LYS A C 1
ATOM 1345 O O . LYS A 1 170 ? -12.723 -19.649 -9.504 1.00 66.31 170 LYS A O 1
ATOM 1350 N N . LYS A 1 171 ? -13.322 -18.320 -7.798 1.00 63.75 171 LYS A N 1
ATOM 1351 C CA . LYS A 1 171 ? -14.717 -18.098 -8.206 1.00 63.75 171 LYS A CA 1
ATOM 1352 C C . LYS A 1 171 ? -14.875 -17.130 -9.387 1.00 63.75 171 LYS A C 1
ATOM 1354 O O . LYS A 1 171 ? -15.907 -17.172 -10.056 1.00 63.75 171 LYS A O 1
ATOM 1359 N N . VAL A 1 172 ? -13.872 -16.303 -9.697 1.00 65.25 172 VAL A N 1
ATOM 1360 C CA . VAL A 1 172 ? -13.953 -15.316 -10.790 1.00 65.25 172 VAL A CA 1
ATOM 1361 C C . VAL A 1 172 ? -13.572 -15.958 -12.129 1.00 65.25 172 VAL A C 1
ATOM 1363 O O . VAL A 1 172 ? -12.502 -15.728 -12.676 1.00 65.25 172 VAL A O 1
ATOM 1366 N N . TRP A 1 173 ? -14.460 -16.807 -12.652 1.00 67.31 173 TRP A N 1
ATOM 1367 C CA . TRP A 1 173 ? -14.578 -17.169 -14.079 1.00 67.31 173 TRP A CA 1
ATOM 1368 C C . TRP A 1 173 ? -13.257 -17.521 -14.798 1.00 67.31 173 TRP A C 1
ATOM 1370 O O . TRP A 1 173 ? -13.049 -17.176 -15.959 1.00 67.31 173 TRP A O 1
ATOM 1380 N N . GLY A 1 174 ? -12.349 -18.217 -14.109 1.00 74.69 174 GLY A N 1
ATOM 1381 C CA . GLY A 1 174 ? -11.066 -18.655 -14.664 1.00 74.69 174 GLY A CA 1
ATOM 1382 C C . GLY A 1 174 ? -9.969 -17.587 -14.727 1.00 74.69 174 GLY A C 1
ATOM 1383 O O . GLY A 1 174 ? -8.839 -17.950 -15.053 1.00 74.69 174 GLY A O 1
ATOM 1384 N N . LEU A 1 175 ? -10.255 -16.326 -14.386 1.00 79.50 175 LEU A N 1
ATOM 1385 C CA . LEU A 1 175 ? -9.272 -15.254 -14.222 1.00 79.50 175 LEU A CA 1
ATOM 1386 C C . LEU A 1 175 ? -8.610 -15.388 -12.847 1.00 79.50 175 LEU A C 1
ATOM 1388 O O . LEU A 1 175 ? -9.275 -15.286 -11.821 1.00 79.50 175 LEU A O 1
ATOM 1392 N N . GLN A 1 176 ? -7.304 -15.637 -12.819 1.00 84.50 176 GLN A N 1
ATOM 1393 C CA . GLN A 1 176 ? -6.568 -15.853 -11.567 1.00 84.50 176 GLN A CA 1
ATOM 1394 C C . GLN A 1 176 ? -5.905 -14.569 -11.079 1.00 84.50 176 GLN A C 1
ATOM 1396 O O . GLN A 1 176 ? -5.987 -14.225 -9.901 1.00 84.50 176 GLN A O 1
ATOM 1401 N N . GLU A 1 177 ? -5.260 -13.846 -11.992 1.00 88.38 177 GLU A N 1
ATOM 1402 C CA . GLU A 1 177 ? -4.614 -12.574 -11.689 1.00 88.38 177 GLU A CA 1
ATOM 1403 C C . GLU A 1 177 ? -4.510 -11.669 -12.923 1.00 88.38 177 GLU A C 1
ATOM 1405 O O . GLU A 1 177 ? -4.423 -12.131 -14.068 1.00 88.38 177 GLU A O 1
ATOM 1410 N N . LEU A 1 178 ? -4.500 -10.365 -12.661 1.00 88.44 178 LEU A N 1
ATOM 1411 C CA . LEU A 1 178 ? -4.029 -9.316 -13.556 1.00 88.44 178 LEU A CA 1
ATOM 1412 C C . LEU A 1 178 ? -2.752 -8.742 -12.947 1.00 88.44 178 LEU A C 1
ATOM 1414 O O . LEU A 1 178 ? -2.758 -8.299 -11.802 1.00 88.44 178 LEU A O 1
ATOM 1418 N N . VAL A 1 179 ? -1.665 -8.764 -13.708 1.00 90.94 179 VAL A N 1
ATOM 1419 C CA . VAL A 1 179 ? -0.343 -8.298 -13.289 1.00 90.94 179 VAL A CA 1
ATOM 1420 C C . VAL A 1 179 ? 0.025 -7.112 -14.164 1.00 90.94 179 VAL A C 1
ATOM 1422 O O . VAL A 1 179 ? 0.299 -7.273 -15.357 1.00 90.94 179 VAL A O 1
ATOM 1425 N N . ALA A 1 180 ? 0.045 -5.923 -13.580 1.00 91.19 180 ALA A N 1
ATOM 1426 C CA . ALA A 1 180 ? 0.633 -4.753 -14.202 1.00 91.19 180 ALA A CA 1
ATOM 1427 C C . ALA A 1 180 ? 2.126 -4.715 -13.866 1.00 91.19 180 ALA A C 1
ATOM 1429 O O . ALA A 1 180 ? 2.512 -4.479 -12.725 1.00 91.19 180 ALA A O 1
ATOM 1430 N N . LYS A 1 181 ? 2.953 -4.990 -14.876 1.00 92.62 181 LYS A N 1
ATOM 1431 C CA . LYS A 1 181 ? 4.404 -4.832 -14.829 1.00 92.62 181 LYS A CA 1
ATOM 1432 C C . LYS A 1 181 ? 4.730 -3.345 -14.863 1.00 92.62 181 LYS A C 1
ATOM 1434 O O . LYS A 1 181 ? 4.338 -2.657 -15.810 1.00 92.62 181 LYS A O 1
ATOM 1439 N N . CYS A 1 182 ? 5.472 -2.883 -13.875 1.00 93.62 182 CYS A N 1
ATOM 1440 C CA . CYS A 1 182 ? 5.868 -1.499 -13.685 1.00 93.62 182 CYS A CA 1
ATOM 1441 C C . CYS A 1 182 ? 7.382 -1.402 -13.490 1.00 93.62 182 CYS A C 1
ATOM 1443 O O . CYS A 1 182 ? 8.036 -2.350 -13.061 1.00 93.62 182 CYS A O 1
ATOM 1445 N N . THR A 1 183 ? 7.923 -0.224 -13.770 1.00 95.69 183 THR A N 1
ATOM 1446 C CA . THR A 1 183 ? 9.155 0.240 -13.123 1.00 95.69 183 THR A CA 1
ATOM 1447 C C . THR A 1 183 ? 8.773 1.211 -12.016 1.00 95.69 183 THR A C 1
ATOM 1449 O O . THR A 1 183 ? 7.728 1.859 -12.123 1.00 95.69 183 THR A O 1
ATOM 1452 N N . TYR A 1 184 ? 9.582 1.348 -10.974 1.00 94.94 184 TYR A N 1
ATOM 1453 C CA . TYR A 1 184 ? 9.317 2.316 -9.915 1.00 94.94 184 TYR A CA 1
ATOM 1454 C C . TYR A 1 184 ? 10.523 3.200 -9.613 1.00 94.94 184 TYR A C 1
ATOM 1456 O O . TYR A 1 184 ? 11.669 2.824 -9.830 1.00 94.94 184 TYR A O 1
ATOM 1464 N N . MET A 1 185 ? 10.251 4.397 -9.107 1.00 95.12 185 MET A N 1
ATOM 1465 C CA . MET A 1 185 ? 11.254 5.322 -8.592 1.00 95.12 185 MET A CA 1
ATOM 1466 C C . MET A 1 185 ? 10.810 5.809 -7.217 1.00 95.12 185 MET A C 1
ATOM 1468 O O . MET A 1 185 ? 9.627 6.081 -7.015 1.00 95.12 185 MET A O 1
ATOM 1472 N N . LEU A 1 186 ? 11.751 5.925 -6.282 1.00 95.06 186 LEU A N 1
ATOM 1473 C CA . LEU A 1 186 ? 11.526 6.496 -4.956 1.00 95.06 186 LEU A CA 1
ATOM 1474 C C . LEU A 1 186 ? 12.234 7.849 -4.875 1.00 95.06 186 LEU A C 1
ATOM 1476 O O . LEU A 1 186 ? 13.454 7.912 -5.027 1.00 95.06 186 LEU A O 1
ATOM 1480 N N . ASP A 1 187 ? 11.487 8.917 -4.611 1.00 94.00 187 ASP A N 1
ATOM 1481 C CA . ASP A 1 187 ? 12.066 10.228 -4.329 1.00 94.00 187 ASP A CA 1
ATOM 1482 C C . ASP A 1 187 ? 12.674 10.224 -2.918 1.00 94.00 187 ASP A C 1
ATOM 1484 O O . ASP A 1 187 ? 11.988 10.088 -1.899 1.00 94.00 187 ASP A O 1
ATOM 1488 N N . THR A 1 188 ? 14.000 10.329 -2.869 1.00 92.94 188 THR A N 1
ATOM 1489 C CA . THR A 1 188 ? 14.786 10.448 -1.633 1.00 92.94 188 THR A CA 1
ATOM 1490 C C . THR A 1 188 ? 15.247 11.886 -1.383 1.00 92.94 188 THR A C 1
ATOM 1492 O O . THR A 1 188 ? 16.055 12.134 -0.486 1.00 92.94 188 THR A O 1
ATOM 1495 N N . GLY A 1 189 ? 14.818 12.823 -2.228 1.00 89.94 189 GLY A N 1
ATOM 1496 C CA . GLY A 1 189 ? 15.169 14.228 -2.171 1.00 89.94 189 GLY A CA 1
ATOM 1497 C C . GLY A 1 189 ? 14.475 14.961 -1.021 1.00 89.94 189 GLY A C 1
ATOM 1498 O O . GLY A 1 189 ? 13.575 14.435 -0.367 1.00 89.94 189 GLY A O 1
ATOM 1499 N N . PRO A 1 190 ? 14.882 16.212 -0.761 1.00 88.75 190 PRO A N 1
ATOM 1500 C CA . PRO A 1 190 ? 14.332 17.007 0.335 1.00 88.75 190 PRO A CA 1
ATOM 1501 C C . PRO A 1 190 ? 12.921 17.544 0.054 1.00 88.75 190 PRO A C 1
ATOM 1503 O O . PRO A 1 190 ? 12.300 18.077 0.967 1.00 88.75 190 PRO A O 1
ATOM 1506 N N . VAL A 1 191 ? 12.439 17.453 -1.194 1.00 89.06 191 VAL A N 1
ATOM 1507 C CA . VAL A 1 191 ? 11.166 18.053 -1.621 1.00 89.06 191 VAL A CA 1
ATOM 1508 C C . VAL A 1 191 ? 9.995 17.111 -1.352 1.00 89.06 191 VAL A C 1
ATOM 1510 O O . VAL A 1 191 ? 9.067 17.513 -0.660 1.00 89.06 191 VAL A O 1
ATOM 1513 N N . ASN A 1 192 ? 10.053 15.865 -1.841 1.00 88.69 192 ASN A N 1
ATOM 1514 C CA . ASN A 1 192 ? 8.984 14.875 -1.654 1.00 88.69 192 ASN A CA 1
ATOM 1515 C C . ASN A 1 192 ? 9.536 13.529 -1.146 1.00 88.69 192 ASN A C 1
ATOM 1517 O O . ASN A 1 192 ? 9.372 12.504 -1.813 1.00 88.69 192 ASN A O 1
ATOM 1521 N N . PRO A 1 193 ? 10.220 13.493 0.012 1.00 92.00 193 PRO A N 1
ATOM 1522 C CA . PRO A 1 193 ? 10.797 12.253 0.517 1.00 92.00 193 PRO A CA 1
ATOM 1523 C C . PRO A 1 193 ? 9.703 11.198 0.721 1.00 92.00 193 PRO A C 1
ATOM 1525 O O . PRO A 1 193 ? 8.778 11.409 1.501 1.00 92.00 193 PRO A O 1
ATOM 1528 N N . GLY A 1 194 ? 9.831 10.046 0.062 1.00 92.38 194 GLY A N 1
ATOM 1529 C CA . GLY A 1 194 ? 8.846 8.961 0.155 1.00 92.38 194 GLY A CA 1
ATOM 1530 C C . GLY A 1 194 ? 7.808 8.923 -0.961 1.00 92.3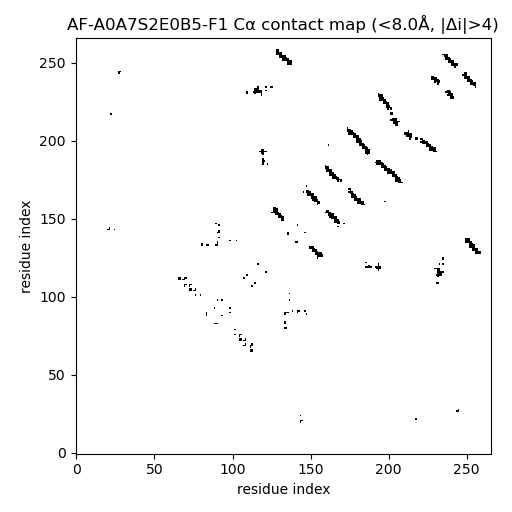8 194 GLY A C 1
ATOM 1531 O O . GLY A 1 194 ? 6.951 8.036 -0.942 1.00 92.38 194 GLY A O 1
ATOM 1532 N N . LEU A 1 195 ? 7.881 9.831 -1.939 1.00 95.00 195 LEU A N 1
ATOM 1533 C CA . LEU A 1 195 ? 7.066 9.749 -3.145 1.00 95.00 195 LEU A CA 1
ATOM 1534 C C . LEU A 1 195 ? 7.538 8.576 -4.010 1.00 95.00 195 LEU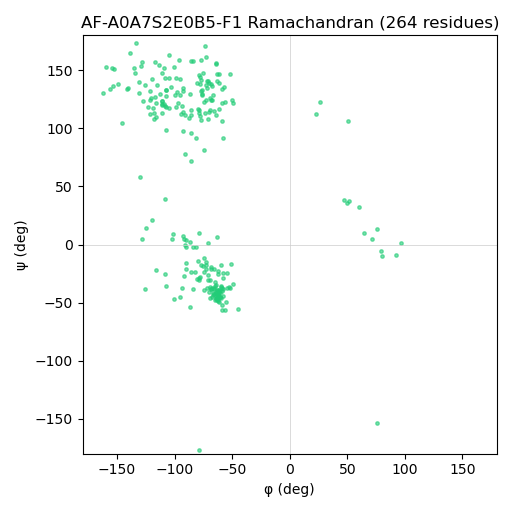 A C 1
ATOM 1536 O O . LEU A 1 195 ? 8.642 8.584 -4.556 1.00 95.00 195 LEU A O 1
ATOM 1540 N N . VAL A 1 196 ? 6.683 7.571 -4.151 1.00 92.69 196 VAL A N 1
ATOM 1541 C CA . VAL A 1 196 ? 6.889 6.425 -5.030 1.00 92.69 196 VAL A CA 1
ATOM 1542 C C . VAL A 1 196 ? 6.146 6.673 -6.335 1.00 92.69 196 VAL A C 1
ATOM 1544 O O . VAL A 1 196 ? 4.932 6.867 -6.349 1.00 92.69 196 VAL A O 1
ATOM 1547 N N . THR A 1 197 ? 6.877 6.660 -7.444 1.00 93.06 197 THR A N 1
ATOM 1548 C CA . THR A 1 197 ? 6.315 6.793 -8.790 1.00 93.06 197 THR A CA 1
ATOM 1549 C C . THR A 1 197 ? 6.382 5.450 -9.497 1.00 93.06 197 THR A C 1
ATOM 1551 O O . THR A 1 197 ? 7.476 4.943 -9.730 1.00 93.06 197 THR A O 1
ATOM 1554 N N . PHE A 1 198 ? 5.236 4.885 -9.873 1.00 91.25 198 PHE A N 1
ATOM 1555 C CA . PHE A 1 198 ? 5.151 3.683 -10.705 1.00 91.25 198 PHE A CA 1
ATOM 1556 C C . PHE A 1 198 ? 4.914 4.077 -12.150 1.00 91.25 198 PHE A C 1
ATOM 1558 O O . PHE A 1 198 ? 3.985 4.825 -12.434 1.00 91.25 198 PHE A O 1
ATOM 1565 N N . LEU A 1 199 ? 5.692 3.527 -13.071 1.00 92.38 199 LEU A N 1
ATOM 1566 C CA . LEU A 1 199 ? 5.486 3.679 -14.502 1.00 92.38 199 LEU A CA 1
ATOM 1567 C C . LEU A 1 199 ? 5.042 2.341 -15.085 1.00 92.38 199 LEU A C 1
ATOM 1569 O O . LEU A 1 199 ? 5.810 1.378 -15.110 1.00 92.38 199 LEU A O 1
ATOM 1573 N N . TYR A 1 200 ? 3.803 2.280 -15.565 1.00 90.06 200 TYR A N 1
ATOM 1574 C CA . TYR A 1 200 ? 3.242 1.060 -16.141 1.00 90.06 200 TYR A CA 1
ATOM 1575 C C . TYR A 1 200 ? 3.931 0.712 -17.465 1.00 90.06 200 TYR A C 1
ATOM 1577 O O . TYR A 1 200 ? 3.922 1.495 -18.415 1.00 90.06 200 TYR A O 1
ATOM 1585 N N . GLN A 1 201 ? 4.473 -0.498 -17.563 1.00 90.62 201 GLN A N 1
ATOM 1586 C CA . GLN A 1 201 ? 5.173 -0.990 -18.752 1.00 90.62 201 GLN A CA 1
ATOM 1587 C C . GLN A 1 201 ? 4.287 -1.906 -19.595 1.00 90.62 201 GLN A C 1
ATOM 1589 O O . GLN A 1 201 ? 4.226 -1.790 -20.823 1.00 90.62 201 GLN A O 1
ATOM 1594 N N . ASN A 1 202 ? 3.614 -2.853 -18.941 1.00 88.19 202 ASN A N 1
ATOM 1595 C CA . ASN A 1 202 ? 2.788 -3.858 -19.601 1.00 88.19 202 ASN A CA 1
ATOM 1596 C C . ASN A 1 202 ? 1.772 -4.451 -18.619 1.00 88.19 202 ASN A C 1
ATOM 1598 O O . ASN A 1 202 ? 2.042 -4.524 -17.428 1.00 88.19 202 ASN A O 1
ATOM 1602 N N . ILE A 1 203 ? 0.635 -4.936 -19.113 1.00 84.56 203 ILE A N 1
ATOM 1603 C CA . ILE A 1 203 ? -0.363 -5.636 -18.303 1.00 84.56 203 ILE A CA 1
ATOM 1604 C C . ILE A 1 203 ? -0.567 -7.038 -18.868 1.00 84.56 203 ILE A C 1
ATOM 1606 O O . ILE A 1 203 ? -0.874 -7.232 -20.047 1.00 84.56 203 ILE A O 1
ATOM 1610 N N . LYS A 1 204 ? -0.375 -8.025 -17.997 1.00 87.25 204 LYS A N 1
ATOM 1611 C CA . LYS A 1 204 ? -0.504 -9.451 -18.282 1.00 87.25 204 LYS A CA 1
ATOM 1612 C C . LYS A 1 204 ? -1.629 -10.045 -17.452 1.00 87.25 204 LYS A C 1
ATOM 1614 O O . LYS A 1 204 ? -1.978 -9.532 -16.392 1.00 87.25 204 LYS A O 1
ATOM 1619 N N . THR A 1 205 ? -2.174 -11.161 -17.911 1.00 84.56 205 THR A N 1
ATOM 1620 C CA . THR A 1 205 ? -3.168 -11.919 -17.159 1.00 84.56 205 THR A CA 1
ATOM 1621 C C . THR A 1 205 ? -2.890 -13.412 -17.178 1.00 84.56 205 THR A C 1
ATOM 1623 O O . THR A 1 205 ? -2.326 -13.938 -18.141 1.00 84.56 205 THR A O 1
ATOM 1626 N N . ASN A 1 206 ? -3.325 -14.096 -16.122 1.00 81.56 206 ASN A N 1
ATOM 1627 C CA . ASN A 1 206 ? -3.383 -15.549 -16.080 1.00 81.56 206 ASN A CA 1
ATOM 1628 C C . ASN A 1 206 ? -4.848 -15.985 -16.083 1.00 81.56 206 ASN A C 1
ATOM 1630 O O . ASN A 1 206 ? -5.612 -15.625 -15.182 1.00 81.56 206 ASN A O 1
ATOM 1634 N N . MET A 1 207 ? -5.235 -16.774 -17.084 1.00 79.69 207 MET A N 1
ATOM 1635 C CA . MET A 1 207 ? -6.620 -17.180 -17.302 1.00 79.69 207 MET A CA 1
ATOM 1636 C C . MET A 1 207 ? -6.693 -18.636 -17.775 1.00 79.69 207 MET A C 1
ATOM 1638 O O . MET A 1 207 ? -5.942 -19.036 -18.658 1.00 79.69 207 MET A O 1
ATOM 1642 N N . PHE A 1 208 ? -7.585 -19.442 -17.192 1.00 77.06 208 PHE A N 1
ATOM 1643 C CA . PHE A 1 208 ? -7.786 -20.864 -17.539 1.00 77.06 208 PHE A CA 1
ATOM 1644 C C . PHE A 1 208 ? -6.490 -21.703 -17.579 1.00 77.06 208 PHE A C 1
ATOM 1646 O O . PHE A 1 208 ? -6.328 -22.582 -18.419 1.00 77.06 208 PHE A O 1
ATOM 1653 N N . GLY A 1 209 ? -5.536 -21.420 -16.686 1.00 74.62 209 GLY A N 1
ATOM 1654 C CA . GLY A 1 209 ? -4.237 -22.104 -16.646 1.00 74.62 209 GLY A CA 1
ATOM 1655 C C . GLY A 1 209 ? -3.212 -21.605 -17.673 1.00 74.62 209 GLY A C 1
ATOM 1656 O O . GLY A 1 209 ? -2.032 -21.931 -17.548 1.00 74.62 209 GLY A O 1
ATOM 1657 N N . LEU A 1 210 ? -3.619 -20.761 -18.626 1.00 77.44 210 LEU A N 1
ATOM 1658 C CA . LEU A 1 210 ? -2.707 -20.018 -19.491 1.00 77.44 210 LEU A CA 1
ATOM 1659 C C . LEU A 1 210 ? -2.113 -18.851 -18.703 1.00 77.44 210 LEU A C 1
ATOM 1661 O O . LEU A 1 210 ? -2.830 -18.118 -18.019 1.00 77.44 210 LEU A O 1
ATOM 1665 N N . LYS A 1 211 ? -0.794 -18.683 -18.794 1.00 83.50 211 LYS A N 1
ATOM 1666 C CA . LYS A 1 211 ? -0.053 -17.652 -18.064 1.00 83.50 211 LYS A CA 1
ATOM 1667 C C . LYS A 1 211 ? 0.439 -16.559 -19.001 1.00 83.50 211 LYS A C 1
ATOM 1669 O O . LYS A 1 211 ? 0.763 -16.837 -20.153 1.00 83.50 211 LYS A O 1
ATOM 1674 N N . ASN A 1 212 ? 0.592 -15.350 -18.465 1.00 80.88 212 ASN A N 1
ATOM 1675 C CA . ASN A 1 212 ? 1.222 -14.213 -19.137 1.00 80.88 212 ASN A CA 1
ATOM 1676 C C . ASN A 1 212 ? 0.536 -13.777 -20.441 1.00 80.88 212 ASN A C 1
ATOM 1678 O O . ASN A 1 212 ? 1.204 -13.292 -21.356 1.00 80.88 212 ASN A O 1
ATOM 1682 N N . LEU A 1 213 ? -0.785 -13.923 -20.532 1.00 82.44 213 LEU A N 1
ATOM 1683 C CA . LEU A 1 213 ? -1.537 -13.468 -21.695 1.00 82.44 213 LEU A CA 1
ATOM 1684 C C . LEU A 1 213 ? -1.541 -11.930 -21.731 1.00 82.44 213 LEU A C 1
ATOM 1686 O O . LEU A 1 213 ? -1.920 -11.305 -20.737 1.00 82.44 213 LEU A O 1
ATOM 1690 N N . PRO A 1 214 ? -1.121 -11.296 -22.837 1.00 79.31 214 PRO A N 1
ATOM 1691 C CA . PRO A 1 214 ? -1.215 -9.849 -22.975 1.00 79.31 214 PRO A CA 1
ATOM 1692 C C . PRO A 1 214 ? -2.684 -9.436 -23.073 1.00 79.31 214 PRO A C 1
ATOM 1694 O O . PRO A 1 214 ? -3.471 -10.073 -23.777 1.00 79.31 214 PRO A O 1
ATOM 1697 N N . VAL A 1 215 ? -3.061 -8.350 -22.399 1.00 76.25 215 VAL A N 1
ATOM 1698 C CA . VAL A 1 215 ? -4.441 -7.853 -22.436 1.00 76.25 215 VAL A CA 1
ATOM 1699 C C . VAL A 1 215 ? -4.498 -6.573 -23.268 1.00 76.25 215 VAL A C 1
ATOM 1701 O O . VAL A 1 215 ? -4.170 -5.489 -22.796 1.00 76.25 215 VAL A O 1
ATOM 1704 N N . GLY A 1 216 ? -4.901 -6.702 -24.537 1.00 62.34 216 GLY A N 1
ATOM 1705 C CA . GLY A 1 216 ? -4.782 -5.638 -25.547 1.00 62.34 216 GLY A CA 1
ATOM 1706 C C . GLY A 1 216 ? -5.486 -4.315 -25.210 1.00 62.34 216 GLY A C 1
ATOM 1707 O O . GLY A 1 216 ? -5.002 -3.255 -25.595 1.00 62.34 216 GLY A O 1
ATOM 1708 N N . PHE A 1 217 ? -6.574 -4.343 -24.434 1.00 64.38 217 PHE A N 1
ATOM 1709 C 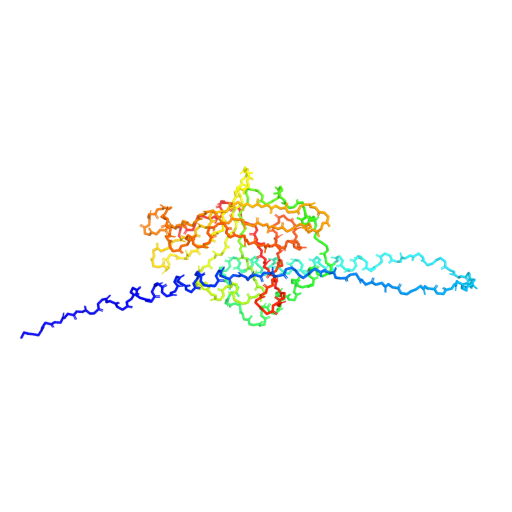CA . PHE A 1 217 ? -7.287 -3.127 -24.011 1.00 64.38 217 PHE A CA 1
ATOM 1710 C C . PHE A 1 217 ? -6.490 -2.253 -23.028 1.00 64.38 217 PHE A C 1
ATOM 1712 O O . PHE A 1 217 ? -6.754 -1.059 -22.910 1.00 64.38 217 PHE A O 1
ATOM 1719 N N . PHE A 1 218 ? -5.479 -2.814 -22.364 1.00 65.44 218 PHE A N 1
ATOM 1720 C CA . PHE A 1 218 ? -4.678 -2.112 -21.362 1.00 65.44 218 PHE A CA 1
ATOM 1721 C C . PHE A 1 218 ? -3.448 -1.401 -21.937 1.00 65.44 218 PHE A C 1
ATOM 1723 O O . PHE A 1 218 ? -2.701 -0.766 -21.192 1.00 65.44 218 PHE A O 1
ATOM 1730 N N . GLY A 1 219 ? -3.266 -1.420 -23.263 1.00 66.62 219 GLY A N 1
ATOM 1731 C CA . GLY A 1 219 ? -2.247 -0.606 -23.932 1.00 66.62 219 GLY A CA 1
ATOM 1732 C C . GLY A 1 219 ? -2.360 0.891 -23.606 1.00 66.62 219 GLY A C 1
ATOM 1733 O O . GLY A 1 219 ? -1.355 1.589 -23.621 1.00 66.62 219 GLY A O 1
ATOM 1734 N N . LEU A 1 220 ? -3.554 1.365 -23.225 1.00 72.19 220 LEU A N 1
ATOM 1735 C CA . LEU A 1 220 ? -3.815 2.751 -22.815 1.00 72.19 220 LEU A CA 1
ATOM 1736 C C . LEU A 1 220 ? -3.163 3.154 -21.485 1.00 72.19 220 LEU A C 1
ATOM 1738 O O . LEU A 1 220 ? -3.017 4.351 -21.229 1.00 72.19 220 LEU A O 1
ATOM 1742 N N . LEU A 1 221 ? -2.810 2.185 -20.635 1.00 75.06 221 LEU A N 1
ATOM 1743 C CA . LEU A 1 221 ? -2.133 2.441 -19.362 1.00 75.06 221 LEU A CA 1
ATOM 1744 C C . LEU A 1 221 ? -0.612 2.427 -19.501 1.00 75.06 221 LEU A C 1
ATOM 1746 O O . LEU A 1 221 ? 0.073 2.937 -18.621 1.00 75.06 221 LEU A O 1
ATOM 1750 N N . LYS A 1 222 ? -0.074 1.886 -20.600 1.00 84.75 222 LYS A N 1
ATOM 1751 C CA . LYS A 1 222 ? 1.368 1.879 -20.843 1.00 84.75 222 LYS A CA 1
ATOM 1752 C C . LYS A 1 222 ? 1.914 3.309 -20.824 1.00 84.75 222 LYS A C 1
ATOM 1754 O O . LYS A 1 222 ? 1.335 4.206 -21.430 1.00 84.75 222 LYS A O 1
ATOM 1759 N N . ASN A 1 223 ? 3.044 3.496 -20.150 1.00 86.25 223 ASN A N 1
ATOM 1760 C CA . ASN A 1 223 ? 3.718 4.771 -19.908 1.00 86.25 223 ASN A CA 1
ATOM 1761 C C . ASN A 1 223 ? 2.928 5.775 -19.053 1.00 86.25 223 ASN A C 1
ATOM 1763 O O . ASN A 1 223 ? 3.351 6.925 -18.940 1.00 86.25 223 ASN A O 1
ATOM 1767 N N . ARG A 1 224 ? 1.807 5.383 -18.435 1.00 86.25 224 ARG A N 1
ATOM 1768 C CA . ARG A 1 224 ? 1.188 6.215 -17.399 1.00 86.25 224 ARG A CA 1
ATOM 1769 C C . ARG A 1 224 ? 1.962 6.076 -16.098 1.00 86.25 224 ARG A C 1
ATOM 1771 O O . ARG A 1 224 ? 2.403 4.978 -15.752 1.00 86.25 224 ARG A O 1
ATOM 1778 N N . ALA A 1 225 ? 2.092 7.191 -15.394 1.00 87.25 225 ALA A N 1
ATOM 1779 C CA . ALA A 1 225 ? 2.644 7.225 -14.055 1.00 87.25 225 ALA A CA 1
ATOM 1780 C C . ALA A 1 225 ? 1.515 7.174 -13.018 1.00 87.25 225 ALA A C 1
ATOM 1782 O O . ALA A 1 225 ? 0.456 7.769 -13.223 1.00 87.25 225 ALA A O 1
ATOM 1783 N N . ASN A 1 226 ? 1.747 6.474 -11.916 1.00 86.69 226 ASN A N 1
ATOM 1784 C CA . ASN A 1 226 ? 0.953 6.571 -10.699 1.00 86.69 226 ASN A CA 1
ATOM 1785 C C . ASN A 1 226 ? 1.869 7.021 -9.559 1.00 86.69 226 ASN A C 1
ATOM 1787 O O . ASN A 1 226 ? 3.026 6.605 -9.504 1.00 86.69 226 ASN A O 1
ATOM 1791 N N . TYR A 1 227 ? 1.354 7.864 -8.675 1.00 88.06 227 TYR A N 1
ATOM 1792 C CA . TYR A 1 227 ? 2.106 8.508 -7.610 1.00 88.06 227 TYR A CA 1
ATOM 1793 C C . TYR A 1 227 ? 1.500 8.114 -6.275 1.00 88.06 227 TYR A C 1
ATOM 1795 O O . TYR A 1 227 ? 0.302 8.282 -6.061 1.00 88.06 227 TYR A O 1
ATOM 1803 N N . ILE A 1 228 ? 2.335 7.592 -5.389 1.00 89.75 228 ILE A N 1
ATOM 1804 C CA . ILE A 1 228 ? 1.939 7.195 -4.047 1.00 89.75 228 ILE A CA 1
ATOM 1805 C C . ILE A 1 228 ? 2.889 7.856 -3.061 1.00 89.75 228 ILE A C 1
ATOM 1807 O O . ILE A 1 228 ? 4.103 7.677 -3.141 1.00 89.75 228 ILE A O 1
ATOM 1811 N N . GLU A 1 229 ? 2.350 8.626 -2.125 1.00 94.50 229 GLU A N 1
ATOM 1812 C CA . GLU A 1 229 ? 3.154 9.267 -1.094 1.00 94.50 229 GLU A CA 1
ATOM 1813 C C . GLU A 1 229 ? 3.215 8.375 0.142 1.00 94.50 229 GLU A C 1
ATOM 1815 O O . GLU A 1 229 ? 2.210 8.153 0.814 1.00 94.50 229 GLU A O 1
ATOM 1820 N N . THR A 1 230 ? 4.399 7.863 0.466 1.00 96.19 230 THR A N 1
ATOM 1821 C CA . THR A 1 230 ? 4.587 7.126 1.716 1.00 96.19 230 THR A CA 1
ATOM 1822 C C . THR A 1 230 ? 4.616 8.100 2.882 1.00 96.19 230 THR A C 1
ATOM 1824 O O . THR A 1 230 ? 5.472 8.979 2.938 1.00 96.19 230 THR A O 1
ATOM 1827 N N . ILE A 1 231 ? 3.722 7.906 3.845 1.00 96.38 231 ILE A N 1
ATOM 1828 C CA . ILE A 1 231 ? 3.623 8.766 5.032 1.00 96.38 231 ILE A CA 1
ATOM 1829 C C . ILE A 1 231 ? 4.105 8.067 6.302 1.00 96.38 231 ILE A C 1
ATOM 1831 O O . ILE A 1 231 ? 4.549 8.727 7.242 1.00 96.38 231 ILE A O 1
ATOM 1835 N N . TRP A 1 232 ? 4.055 6.732 6.335 1.00 97.12 232 TRP A N 1
ATOM 1836 C CA . TRP A 1 232 ? 4.475 5.956 7.495 1.00 97.12 232 TRP A CA 1
ATOM 1837 C C . TRP A 1 232 ? 4.926 4.544 7.100 1.00 97.12 232 TRP A C 1
ATOM 1839 O O . TRP A 1 232 ? 4.291 3.885 6.276 1.00 97.12 232 TRP A O 1
ATOM 1849 N N . PHE A 1 233 ? 6.032 4.078 7.676 1.00 97.19 233 PHE A N 1
ATOM 1850 C CA . PHE A 1 233 ? 6.656 2.795 7.368 1.00 97.19 233 PHE A CA 1
ATOM 1851 C C . PHE A 1 233 ? 7.504 2.280 8.541 1.00 97.19 233 PHE A C 1
ATOM 1853 O O . PHE A 1 233 ? 8.332 3.009 9.097 1.00 97.19 233 PHE A O 1
ATOM 1860 N N . ASP A 1 234 ? 7.353 1.000 8.879 1.00 96.00 234 ASP A N 1
ATOM 1861 C CA . ASP A 1 234 ? 8.114 0.340 9.954 1.00 96.00 234 ASP A CA 1
ATOM 1862 C C . ASP A 1 234 ? 8.805 -0.969 9.536 1.00 96.00 234 ASP A C 1
ATOM 1864 O O . ASP A 1 234 ? 9.394 -1.646 10.378 1.00 96.00 234 ASP A O 1
ATOM 1868 N N . GLY A 1 235 ? 8.742 -1.326 8.250 1.00 95.56 235 GLY A N 1
ATOM 1869 C CA . GLY A 1 235 ? 9.277 -2.582 7.724 1.00 95.56 235 GLY A CA 1
ATOM 1870 C C . GLY A 1 235 ? 8.276 -3.735 7.681 1.00 95.56 235 GLY A C 1
ATOM 1871 O O . GLY A 1 235 ? 8.582 -4.741 7.068 1.00 95.56 235 GLY A O 1
ATOM 1872 N N . GLN A 1 236 ? 7.084 -3.609 8.261 1.00 95.88 236 GLN A N 1
ATOM 1873 C CA . GLN A 1 236 ? 6.006 -4.606 8.172 1.00 95.88 236 GLN A CA 1
ATOM 1874 C C . GLN A 1 236 ? 4.696 -3.990 7.673 1.00 95.88 236 GLN A C 1
ATOM 1876 O O . GLN A 1 236 ? 3.957 -4.604 6.903 1.00 95.88 236 GLN A O 1
ATOM 1881 N N . LEU A 1 237 ? 4.419 -2.768 8.108 1.00 96.94 237 LEU A N 1
ATOM 1882 C CA . LEU A 1 237 ? 3.325 -1.923 7.684 1.00 96.94 237 LEU A CA 1
ATOM 1883 C C . LEU A 1 237 ? 3.863 -0.791 6.817 1.00 96.94 237 LEU A C 1
ATOM 1885 O O . LEU A 1 237 ? 4.815 -0.095 7.177 1.00 96.94 237 LEU A O 1
ATOM 1889 N N . TRP A 1 238 ? 3.195 -0.589 5.691 1.00 97.44 238 TRP A N 1
ATOM 1890 C CA . TRP A 1 238 ? 3.425 0.525 4.788 1.00 97.44 238 TRP A CA 1
ATOM 1891 C C . TRP A 1 238 ? 2.119 1.287 4.619 1.00 97.44 238 TRP A C 1
ATOM 1893 O O . TRP A 1 238 ? 1.125 0.722 4.168 1.00 97.44 238 TRP A O 1
ATOM 1903 N N . ILE A 1 239 ? 2.113 2.557 5.013 1.00 97.62 239 ILE A N 1
ATOM 1904 C CA . ILE A 1 239 ? 0.958 3.436 4.879 1.00 97.62 239 ILE A CA 1
ATOM 1905 C C . ILE A 1 239 ? 1.281 4.491 3.834 1.00 97.62 239 ILE A C 1
ATOM 1907 O O . ILE A 1 239 ? 2.264 5.236 3.957 1.00 97.62 239 ILE A O 1
ATOM 1911 N N . ASP A 1 240 ? 0.423 4.554 2.828 1.00 95.62 240 ASP A N 1
ATOM 1912 C CA . ASP A 1 240 ? 0.449 5.611 1.841 1.00 95.62 240 ASP A CA 1
ATOM 1913 C C . ASP A 1 240 ? -0.679 6.621 2.044 1.00 95.62 240 ASP A C 1
ATOM 1915 O O . ASP A 1 240 ? -1.657 6.377 2.756 1.00 95.62 240 ASP A O 1
ATOM 1919 N N . ARG A 1 241 ? -0.505 7.772 1.408 1.00 94.06 241 ARG A N 1
ATOM 1920 C CA . ARG A 1 241 ? -1.510 8.804 1.243 1.00 94.06 241 ARG A CA 1
ATOM 1921 C C . ARG A 1 241 ? -1.853 8.953 -0.233 1.00 94.06 241 ARG A C 1
ATOM 1923 O O . ARG A 1 241 ? -0.966 9.010 -1.087 1.00 94.06 241 ARG A O 1
ATOM 1930 N N . GLY A 1 242 ? -3.146 9.082 -0.504 1.00 89.88 242 GLY A N 1
ATOM 1931 C CA . GLY A 1 242 ? -3.693 9.464 -1.798 1.00 89.88 242 GLY A CA 1
ATOM 1932 C C . GLY A 1 242 ? -4.765 10.543 -1.669 1.00 89.88 242 GLY A C 1
ATOM 1933 O O . GLY A 1 242 ? -5.172 10.916 -0.568 1.00 89.88 242 GLY A O 1
ATOM 1934 N N . TYR A 1 243 ? -5.219 11.035 -2.819 1.00 87.75 243 TYR A N 1
ATOM 1935 C CA . TYR A 1 243 ? -6.309 12.000 -2.934 1.00 87.75 243 TYR A CA 1
ATOM 1936 C C . TYR A 1 243 ? -7.294 11.507 -3.987 1.00 87.75 243 TYR A C 1
ATOM 1938 O O . TYR A 1 243 ? -6.884 11.108 -5.081 1.00 87.75 243 TYR A O 1
ATOM 1946 N N . ASN A 1 244 ? -8.583 11.486 -3.656 1.00 84.38 244 ASN A N 1
ATOM 1947 C CA . ASN A 1 244 ? -9.618 11.071 -4.600 1.00 84.38 244 ASN A CA 1
ATOM 1948 C C . ASN A 1 244 ? -9.953 12.204 -5.600 1.00 84.38 244 ASN A C 1
ATOM 1950 O O . ASN A 1 244 ? -9.329 13.267 -5.595 1.00 84.38 244 ASN A O 1
ATOM 1954 N N . LEU A 1 245 ? -10.936 11.987 -6.481 1.00 81.00 245 LEU A N 1
ATOM 1955 C CA . LEU A 1 245 ? -11.326 12.963 -7.517 1.00 81.00 245 LEU A CA 1
ATOM 1956 C C . LEU A 1 245 ? -11.840 14.296 -6.950 1.00 81.00 245 LEU A C 1
ATOM 1958 O O . LEU A 1 245 ? -11.797 15.314 -7.636 1.00 81.00 245 LEU A O 1
ATOM 1962 N N . GLU A 1 246 ? -12.310 14.289 -5.707 1.00 88.38 246 GLU A N 1
ATOM 1963 C CA . GLU A 1 246 ? -12.807 15.462 -4.986 1.00 88.38 246 GLU A CA 1
ATOM 1964 C C . GLU A 1 246 ? -11.686 16.154 -4.192 1.00 88.38 246 GLU A C 1
ATOM 1966 O O . GLU A 1 246 ? -11.917 17.172 -3.542 1.00 88.38 246 GLU A O 1
ATOM 1971 N N . GLY A 1 247 ? -10.461 15.618 -4.247 1.00 86.62 247 GLY A N 1
ATOM 1972 C CA . GLY A 1 247 ? -9.318 16.094 -3.474 1.00 86.62 247 GLY A CA 1
ATOM 1973 C C . GLY A 1 247 ? -9.362 15.682 -2.002 1.00 86.62 247 GLY A C 1
ATOM 1974 O O . GLY A 1 247 ? -8.601 16.225 -1.202 1.00 86.62 247 GLY A O 1
ATOM 1975 N N . VAL A 1 248 ? -10.233 14.741 -1.624 1.00 89.50 248 VAL A N 1
ATOM 1976 C CA . VAL A 1 248 ? -10.304 14.227 -0.252 1.00 89.50 248 VAL A CA 1
ATOM 1977 C C . VAL A 1 248 ? -9.146 13.263 -0.021 1.00 89.50 248 VAL A C 1
ATOM 1979 O O . VAL A 1 248 ? -8.909 12.348 -0.812 1.00 89.50 248 VAL A O 1
ATOM 1982 N N . GLU A 1 249 ? -8.414 13.502 1.066 1.00 91.19 249 GLU A N 1
ATOM 1983 C CA . GLU A 1 249 ? -7.294 12.670 1.495 1.00 91.19 249 GLU A CA 1
ATOM 1984 C C . GLU A 1 249 ? -7.790 11.292 1.948 1.00 91.19 249 GLU A C 1
ATOM 1986 O O . GLU A 1 249 ? -8.765 11.175 2.696 1.00 91.19 249 GLU A O 1
ATOM 1991 N N . TYR A 1 250 ? -7.088 10.246 1.528 1.00 92.88 250 TYR A N 1
ATOM 1992 C CA . TYR A 1 250 ? -7.299 8.888 2.006 1.00 92.88 250 TYR A CA 1
ATOM 1993 C C . TYR A 1 250 ? -5.967 8.177 2.227 1.00 92.88 250 TYR A C 1
ATOM 1995 O O . TYR A 1 250 ? -4.921 8.600 1.732 1.00 92.88 250 TYR A O 1
ATOM 2003 N N . TYR A 1 251 ? -6.018 7.064 2.954 1.00 95.44 251 TYR A N 1
ATOM 2004 C CA . TYR A 1 251 ? -4.852 6.255 3.265 1.00 95.44 251 TYR A CA 1
ATOM 2005 C C . TYR A 1 251 ? -5.065 4.806 2.844 1.00 95.44 251 TYR A C 1
ATOM 2007 O O . TYR A 1 251 ? -6.123 4.226 3.123 1.00 95.44 251 TYR A O 1
ATOM 2015 N N . ASN A 1 252 ? -4.046 4.195 2.242 1.00 95.81 252 ASN A N 1
ATOM 2016 C CA . ASN A 1 252 ? -3.967 2.747 2.104 1.00 95.81 252 ASN 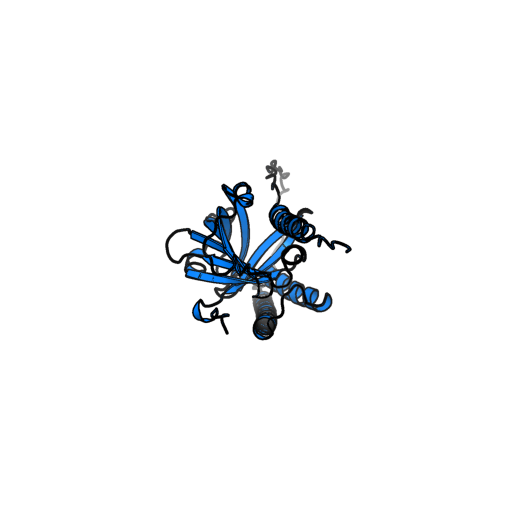A CA 1
ATOM 2017 C C . ASN A 1 252 ? -2.946 2.181 3.077 1.00 95.81 252 ASN A C 1
ATOM 2019 O O . ASN A 1 252 ? -1.884 2.751 3.313 1.00 95.81 252 ASN A O 1
ATOM 2023 N N . VAL A 1 253 ? -3.268 1.012 3.614 1.00 97.25 253 VAL A N 1
ATOM 2024 C CA . VAL A 1 253 ? -2.410 0.277 4.534 1.00 97.25 253 VAL A CA 1
ATOM 2025 C C . VAL A 1 253 ? -2.052 -1.049 3.892 1.00 97.25 253 VAL A C 1
ATOM 2027 O O . VAL A 1 253 ? -2.915 -1.917 3.717 1.00 97.25 253 VAL A O 1
ATOM 2030 N N . TYR A 1 254 ? -0.778 -1.216 3.563 1.00 96.69 254 TYR A N 1
ATOM 2031 C CA . TYR A 1 254 ? -0.221 -2.470 3.088 1.00 96.69 254 TYR A CA 1
ATOM 2032 C C . TYR A 1 254 ? 0.475 -3.212 4.218 1.00 96.69 254 TYR A C 1
ATOM 2034 O O . TYR A 1 254 ? 1.134 -2.625 5.076 1.00 96.69 254 TYR A O 1
ATOM 2042 N N . TRP A 1 255 ? 0.336 -4.528 4.177 1.00 95.94 255 TRP A N 1
ATOM 2043 C CA . TRP A 1 255 ? 0.983 -5.462 5.078 1.00 95.94 255 TRP A CA 1
ATOM 2044 C C . TRP A 1 255 ? 1.990 -6.295 4.291 1.00 95.94 255 TRP A C 1
ATOM 2046 O O . TRP A 1 255 ? 1.638 -6.846 3.243 1.00 95.94 255 TRP A O 1
ATOM 2056 N N . MET A 1 256 ? 3.225 -6.388 4.779 1.00 95.38 256 MET A N 1
ATOM 2057 C CA . MET A 1 256 ? 4.234 -7.263 4.191 1.00 95.38 256 MET A CA 1
ATOM 2058 C C . MET A 1 256 ? 3.829 -8.727 4.381 1.00 95.38 256 MET A C 1
ATOM 2060 O O . MET A 1 256 ? 3.534 -9.177 5.487 1.00 95.38 256 MET A O 1
ATOM 2064 N N . GLU A 1 257 ? 3.837 -9.478 3.295 1.00 91.44 257 GLU A N 1
ATOM 2065 C CA . GLU A 1 257 ? 3.564 -10.907 3.265 1.00 91.44 257 GLU A CA 1
ATOM 2066 C C . GLU A 1 257 ? 4.828 -11.619 2.775 1.00 91.44 257 GLU A C 1
ATOM 2068 O O . GLU A 1 257 ? 5.381 -11.275 1.725 1.00 91.44 257 GLU A O 1
ATOM 2073 N N . GLU A 1 258 ? 5.291 -12.609 3.533 1.00 81.12 258 GLU A N 1
ATOM 2074 C CA . GLU A 1 258 ? 6.403 -13.455 3.109 1.00 81.12 258 GLU A CA 1
ATOM 2075 C C . GLU A 1 258 ? 5.954 -14.356 1.950 1.00 81.12 258 GLU A C 1
ATOM 2077 O O . GLU A 1 258 ? 4.848 -14.901 1.948 1.00 81.12 258 GLU A O 1
ATOM 2082 N N . GLU A 1 259 ? 6.817 -14.527 0.946 1.00 59.88 259 GLU A N 1
ATOM 2083 C CA . GLU A 1 259 ? 6.497 -15.235 -0.302 1.00 59.88 259 GLU A CA 1
ATOM 2084 C C . GLU A 1 259 ? 6.035 -16.693 -0.072 1.00 59.88 259 GLU A C 1
ATOM 2086 O O . GLU A 1 259 ? 5.242 -17.235 -0.846 1.00 59.88 259 GLU A O 1
ATOM 2091 N N . ASN A 1 260 ? 6.442 -17.296 1.051 1.00 48.59 260 ASN A N 1
ATOM 2092 C CA . ASN A 1 260 ? 6.095 -18.663 1.449 1.00 48.59 260 ASN A CA 1
ATOM 2093 C C . ASN A 1 260 ? 4.639 -18.849 1.919 1.00 48.59 260 ASN A C 1
ATOM 2095 O O . ASN A 1 260 ? 4.143 -19.976 1.910 1.00 48.59 260 ASN A O 1
ATOM 2099 N N . ASP A 1 261 ? 3.926 -17.779 2.281 1.00 48.03 261 ASP A N 1
ATOM 2100 C CA . ASP A 1 261 ? 2.541 -17.860 2.781 1.00 48.03 261 ASP A CA 1
ATOM 2101 C C . ASP A 1 261 ? 1.490 -17.922 1.653 1.00 48.03 261 ASP A C 1
ATOM 2103 O O . ASP A 1 261 ? 0.287 -18.046 1.902 1.00 48.03 261 ASP A O 1
ATOM 2107 N N . VAL A 1 262 ? 1.910 -17.853 0.383 1.00 48.50 262 VAL A N 1
ATOM 2108 C CA . VAL A 1 262 ? 1.005 -17.682 -0.765 1.00 48.50 262 VAL A CA 1
ATOM 2109 C C . VAL A 1 262 ? 0.885 -18.955 -1.617 1.00 48.50 262 VAL A C 1
ATOM 2111 O O . VAL A 1 262 ? 0.734 -18.875 -2.837 1.00 48.50 262 VAL A O 1
ATOM 2114 N N . ASP A 1 263 ? 0.845 -20.145 -1.005 1.00 45.16 263 ASP A N 1
ATOM 2115 C CA . ASP A 1 263 ? 0.300 -21.341 -1.676 1.00 45.16 263 ASP A CA 1
ATOM 2116 C C . ASP A 1 263 ? -1.206 -21.503 -1.403 1.00 45.16 263 ASP A C 1
ATOM 2118 O O . ASP A 1 263 ? -1.676 -22.312 -0.607 1.00 45.16 263 ASP A O 1
ATOM 2122 N N . TRP A 1 264 ? -1.994 -20.703 -2.115 1.00 47.50 264 TRP A N 1
ATOM 2123 C CA . TRP A 1 264 ? -3.464 -20.720 -2.126 1.00 47.50 264 TRP A CA 1
ATOM 2124 C C . TRP A 1 264 ? -4.044 -21.845 -3.004 1.00 47.50 264 TRP A C 1
ATOM 2126 O O . TRP A 1 264 ? -5.237 -21.844 -3.325 1.00 47.50 264 TRP A O 1
ATOM 2136 N N . ARG A 1 265 ? -3.211 -22.786 -3.479 1.00 37.56 265 ARG A N 1
ATOM 2137 C CA . ARG A 1 265 ? -3.691 -23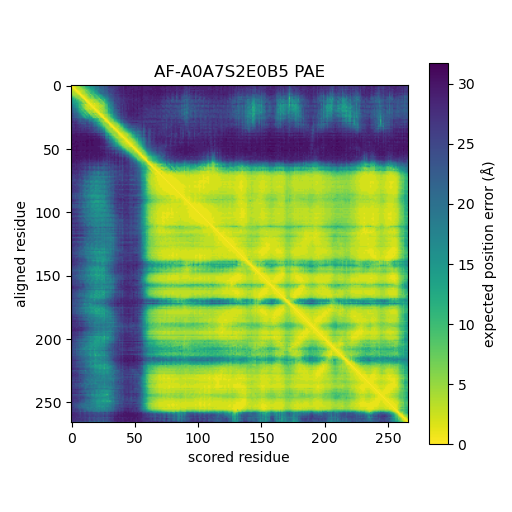.920 -4.282 1.00 37.56 265 ARG A CA 1
ATOM 2138 C C . ARG A 1 265 ? -4.453 -24.952 -3.463 1.00 37.56 265 ARG A C 1
ATOM 2140 O O . ARG A 1 265 ? -5.171 -25.729 -4.093 1.00 37.56 265 ARG A O 1
ATOM 2147 N N . LYS A 1 266 ? -4.358 -24.922 -2.134 1.00 37.19 266 LYS A N 1
ATOM 2148 C CA . LYS A 1 266 ? -5.195 -25.744 -1.255 1.00 37.19 266 LYS A CA 1
ATOM 2149 C C . LYS A 1 266 ? -6.663 -25.314 -1.308 1.00 37.19 266 LYS A C 1
ATOM 2151 O O . LYS A 1 266 ? -6.940 -24.113 -1.529 1.00 37.19 266 LYS A O 1
#

Mean predicted aligned error: 12.82 Å